Protein AF-0000000080699903 (afdb_homodimer)

pLDDT: mean 92.22, std 13.55, range [39.03, 98.94]

Sequence (358 aa):
MKIRTALFAATLCSAATFAAPVKFEIDPTHFYVQISASHLGFSHIPGLFKEVSGSYVYDSETGEIKDVQVVVKIPSLDTGFAERDEHLQKYLESAQFPEATFKSTGWKDGQLTGELTFHGKTQSITVPVSKNGEGKDPWGGYRSGFETAFTLKPADYGAVIEVAPEIAVKVSGEGIQAKMKIRTALFAATLCSAATFAAPVKFEIDPTHFYVQISASHLGFSHIPGLFKEVSGSYVYDSETGEIKDVQVVVKIPSLDTGFAERDEHLQKYLESAQFPEATFKSTGWKDGQLTGELTFHGKTQSITVPVSKNGEGKDPWGGYRSGFETAFTLKPADYGAVIEVAPEIAVKVSGEGIQAK

Foldseek 3Di:
DPPPPPPPPPPPPPPPPQPDWFKWWFDLQFKWKKKWFDQVPPDIFIKIQNGKTWMWIARPRVRDIAFTKMKTFLLRIDRPDVVVSVVVCVLQVCVVVGIWMWTFDDDDPQKTWIWIAGSRDIDIDIWGKDWPDWDADPVGWIKTKIKTKDKDAVVVNPRDDPSGRIMIIIIIGMTTTDD/DPPPPPPPPPPPPPPPPQPDWFKWWFDLQFKWKKKWFDQVPPDIFIKIQNGKTWMWIARPRVRDIAFTKMKTFLLRIDRPDVVVSVVVCVLQVCVVVGIWMWTFDDDDPQKTWIWIAGSRDIDIDIWGKDWPDWDADPVGWIKTKIKTKDKDAVVVNPRDDPSGRIMIIIIIGMTTTDD

Radius of gyration: 27.7 Å; Cα contacts (8 Å, |Δi|>4): 852; chains: 2; bounding box: 53×121×89 Å

Nearest PDB structures (foldseek):
  7bwl-assembly1_A  TM=9.388E-01  e=3.074E-17  Pseudomonas aeruginosa PAO1
  1y0g-assembly2_D  TM=9.378E-01  e=5.836E-16  Escherichia coli
  3hpe-assembly1_B  TM=9.274E-01  e=2.569E-14  Helicobacter pylori
  5w2d-assembly1_A  TM=9.068E-01  e=2.170E-10  Campylobacter jejuni
  5w2x-assembly1_A  TM=9.060E-01  e=4.297E-10  Campylobacter jejuni

Secondary structure (DSSP, 8-state):
---------------------EEEEEEEEEEEEEEEEEETTTEEEEEEE--EEEEEEEETTTTEEEEEEEEEEGGGEE-S-HHHHHHHHHHHTTTT--EEEEEEEEEETTEEEEEEEETTEEEEEEEE-EEEEEEE-TTS-EEEEEEEEEEE-GGGGT---TT-S-EEEEEEEEEEE--/---------------------EEEEEEEEEEEEEEEEEETTTEEEEEEE--EEEEEEE-TTT--EEEEEEEEEGGGEE-S-HHHHHHHHHHTTTTT--EEEEEEEEEETTEEEEEEEETTEEEEEEEE-EEEEEEE-TTS-EEEEEEEEEEE-GGGGT---TT-S-EEEEEEEEEEE--

Structure (mmCIF, N/CA/C/O backbone):
data_AF-0000000080699903-model_v1
#
loop_
_entity.id
_entity.type
_entity.pdbx_description
1 polymer 'YceI-like domain protein'
#
loop_
_atom_site.group_PDB
_atom_site.id
_atom_site.type_symbol
_atom_site.label_atom_id
_atom_site.label_alt_id
_atom_site.label_comp_id
_atom_site.label_asym_id
_atom_site.label_entity_id
_atom_site.label_seq_id
_atom_site.pdbx_PDB_ins_code
_atom_site.Cartn_x
_atom_site.Cartn_y
_atom_site.Cartn_z
_atom_site.occupancy
_atom_site.B_iso_or_equiv
_atom_site.auth_seq_id
_atom_site.auth_comp_id
_atom_site.auth_asym_id
_atom_site.auth_atom_id
_atom_site.pdbx_PDB_model_num
ATOM 1 N N . MET A 1 1 ? -29.391 79.188 -5.512 1 39.22 1 MET A N 1
ATOM 2 C CA . MET A 1 1 ? -28.188 78.438 -5.191 1 39.22 1 MET A CA 1
ATOM 3 C C . MET A 1 1 ? -28.562 77 -4.812 1 39.22 1 MET A C 1
ATOM 5 O O . MET A 1 1 ? -29.156 76.75 -3.762 1 39.22 1 MET A O 1
ATOM 9 N N . LYS A 1 2 ? -29.094 76.125 -5.812 1 52.19 2 LYS A N 1
ATOM 10 C CA . LYS A 1 2 ? -29.484 74.75 -5.688 1 52.19 2 LYS A CA 1
ATOM 11 C C . LYS A 1 2 ? -28.359 73.875 -5.102 1 52.19 2 LYS A C 1
ATOM 13 O O . LYS A 1 2 ? -27.25 73.875 -5.652 1 52.19 2 LYS A O 1
ATOM 18 N N . ILE A 1 3 ? -28.344 73.688 -3.738 1 58.59 3 ILE A N 1
ATOM 19 C CA . ILE A 1 3 ? -27.422 72.75 -3.029 1 58.59 3 ILE A CA 1
ATOM 20 C C . ILE A 1 3 ? -27.531 71.375 -3.6 1 58.59 3 ILE A C 1
ATOM 22 O O . ILE A 1 3 ? -28.594 70.75 -3.582 1 58.59 3 ILE A O 1
ATOM 26 N N . ARG A 1 4 ? -26.844 71 -4.695 1 58.78 4 ARG A N 1
ATOM 27 C CA . ARG A 1 4 ? -26.703 69.625 -5.125 1 58.78 4 ARG A CA 1
ATOM 28 C C . ARG A 1 4 ? -26.125 68.75 -4.008 1 58.78 4 ARG A C 1
ATOM 30 O O . ARG A 1 4 ? -25.062 69.062 -3.473 1 58.78 4 ARG A O 1
ATOM 37 N N . THR A 1 5 ? -26.953 68.125 -3.188 1 56.47 5 THR A N 1
ATOM 38 C CA . THR A 1 5 ? -26.516 67.125 -2.219 1 56.47 5 THR A CA 1
ATOM 39 C C . THR A 1 5 ? -25.781 66 -2.912 1 56.47 5 THR A C 1
ATOM 41 O O . THR A 1 5 ? -26.328 65.312 -3.791 1 56.47 5 THR A O 1
ATOM 44 N N . ALA A 1 6 ? -24.469 66 -3.047 1 54.69 6 ALA A N 1
ATOM 45 C CA . ALA A 1 6 ? -23.641 64.875 -3.516 1 54.69 6 ALA A CA 1
ATOM 46 C C . ALA A 1 6 ? -23.781 63.688 -2.588 1 54.69 6 ALA A C 1
ATOM 48 O O . ALA A 1 6 ? -23.5 63.781 -1.391 1 54.69 6 ALA A O 1
ATOM 49 N N . LEU A 1 7 ? -24.672 62.844 -2.881 1 55.5 7 LEU A N 1
ATOM 50 C CA . LEU A 1 7 ? -24.734 61.531 -2.195 1 55.5 7 LEU A CA 1
ATOM 51 C C . LEU A 1 7 ? -23.422 60.781 -2.344 1 55.5 7 LEU A C 1
ATOM 53 O O . LEU A 1 7 ? -22.984 60.5 -3.463 1 55.5 7 LEU A O 1
ATOM 57 N N . PHE A 1 8 ? -22.438 60.938 -1.371 1 56.22 8 PHE A N 1
ATOM 58 C CA . PHE A 1 8 ? -21.25 60.125 -1.35 1 56.22 8 PHE A CA 1
ATOM 59 C C . PHE A 1 8 ? -21.609 58.656 -1.15 1 56.22 8 PHE A C 1
ATOM 61 O O . PHE A 1 8 ? -22.234 58.281 -0.15 1 56.22 8 PHE A O 1
ATOM 68 N N . ALA A 1 9 ? -21.672 57.812 -2.164 1 55.69 9 ALA A N 1
ATOM 69 C CA . ALA A 1 9 ? -21.828 56.375 -2.045 1 55.69 9 ALA A CA 1
ATOM 70 C C . ALA A 1 9 ? -20.609 55.75 -1.372 1 55.69 9 ALA A C 1
ATOM 72 O O . ALA A 1 9 ? -19.5 55.812 -1.904 1 55.69 9 ALA A O 1
ATOM 73 N N . ALA A 1 10 ? -20.688 55.562 -0.076 1 57.72 10 ALA A N 1
ATOM 74 C CA . ALA A 1 10 ? -19.672 54.75 0.607 1 57.72 10 ALA A CA 1
ATOM 75 C C . ALA A 1 10 ? -19.625 53.344 0.044 1 57.72 10 ALA A C 1
ATOM 77 O O . ALA A 1 10 ? -20.625 52.625 0.061 1 57.72 10 ALA A O 1
ATOM 78 N N . THR A 1 11 ? -18.688 53.062 -0.836 1 58.47 11 THR A N 1
ATOM 79 C CA . THR A 1 11 ? -18.422 51.688 -1.261 1 58.47 11 THR A CA 1
ATOM 80 C C . THR A 1 11 ? -17.953 50.844 -0.081 1 58.47 11 THR A C 1
ATOM 82 O O . THR A 1 11 ? -16.906 51.125 0.509 1 58.47 11 THR A O 1
ATOM 85 N N . LEU A 1 12 ? -18.828 50.125 0.575 1 55.69 12 LEU A N 1
ATOM 86 C CA . LEU A 1 12 ? -18.438 49.125 1.549 1 55.69 12 LEU A CA 1
ATOM 87 C C . LEU A 1 12 ? -17.531 48.062 0.911 1 55.69 12 LEU A C 1
ATOM 89 O O . LEU A 1 12 ? -17.969 47.312 0.048 1 55.69 12 LEU A O 1
ATOM 93 N N . CYS A 1 13 ? -16.219 48.25 0.97 1 52.19 13 CYS A N 1
ATOM 94 C CA . CYS A 1 13 ? -15.305 47.156 0.652 1 52.19 13 CYS A CA 1
ATOM 95 C C . CYS A 1 13 ? -15.5 45.969 1.606 1 52.19 13 CYS A C 1
ATOM 97 O O . CYS A 1 13 ? -15.156 46.062 2.787 1 52.19 13 CYS A O 1
ATOM 99 N N . SER A 1 14 ? -16.406 45.125 1.371 1 50.53 14 SER A N 1
ATOM 100 C CA . SER A 1 14 ? -16.438 43.875 2.121 1 50.53 14 SER A CA 1
ATOM 101 C C . SER A 1 14 ? -15.086 43.188 2.107 1 50.53 14 SER A C 1
ATOM 103 O O . SER A 1 14 ? -14.594 42.781 1.047 1 50.53 14 SER A O 1
ATOM 105 N N . ALA A 1 15 ? -14.203 43.406 3.078 1 51.88 15 ALA A N 1
ATOM 106 C CA . ALA A 1 15 ? -13.023 42.562 3.227 1 51.88 15 ALA A CA 1
ATOM 107 C C . ALA A 1 15 ? -13.398 41.094 3.184 1 51.88 15 ALA A C 1
ATOM 109 O O . ALA A 1 15 ? -14.211 40.625 3.988 1 51.88 15 ALA A O 1
ATOM 110 N N . ALA A 1 16 ? -13.336 40.469 2.08 1 51.59 16 ALA A N 1
ATOM 111 C CA . ALA A 1 16 ? -13.492 39 2.074 1 51.59 16 ALA A CA 1
ATOM 112 C C . ALA A 1 16 ? -12.734 38.375 3.234 1 51.59 16 ALA A C 1
ATOM 114 O O . ALA A 1 16 ? -11.516 38.562 3.365 1 51.59 16 ALA A O 1
ATOM 115 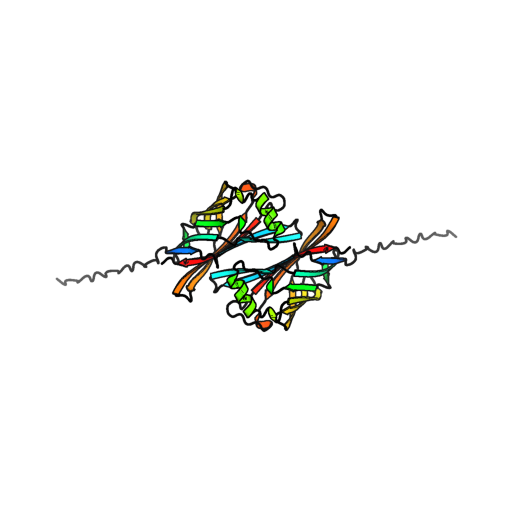N N . THR A 1 17 ? -13.344 38.25 4.398 1 49.66 17 THR A N 1
ATOM 116 C CA . THR A 1 17 ? -12.734 37.5 5.48 1 49.66 17 THR A CA 1
ATOM 117 C C . THR A 1 17 ? -12.156 36.156 4.961 1 49.66 17 THR A C 1
ATOM 119 O O . THR A 1 17 ? -12.898 35.312 4.508 1 49.66 17 THR A O 1
ATOM 122 N N . PHE A 1 18 ? -11.023 36.312 4.113 1 52.22 18 PHE A N 1
ATOM 123 C CA . PHE A 1 18 ? -10.336 35.062 3.752 1 52.22 18 PHE A CA 1
ATOM 124 C C . PHE A 1 18 ? -10.164 34.156 4.969 1 52.22 18 PHE A C 1
ATOM 126 O O . PHE A 1 18 ? -9.922 34.656 6.074 1 52.22 18 PHE A O 1
ATOM 133 N N . ALA A 1 19 ? -10.828 33.031 4.898 1 64.25 19 ALA A N 1
ATOM 134 C CA . ALA A 1 19 ? -10.562 32.125 5.992 1 64.25 19 ALA A CA 1
ATOM 135 C C . ALA A 1 19 ? -9.086 32.094 6.355 1 64.25 19 ALA A C 1
ATOM 137 O O . ALA A 1 19 ? -8.219 32.031 5.469 1 64.25 19 ALA A O 1
ATOM 138 N N . ALA A 1 20 ? -8.594 32.469 7.496 1 83.31 20 ALA A N 1
ATOM 139 C CA . ALA A 1 20 ? -7.23 32.531 8.016 1 83.31 20 ALA A CA 1
ATOM 140 C C . ALA A 1 20 ? -6.598 31.141 8.039 1 83.31 20 ALA A C 1
ATOM 142 O O . ALA A 1 20 ? -7.301 30.141 8.172 1 83.31 20 ALA A O 1
ATOM 143 N N . PRO A 1 21 ? -5.293 30.969 7.641 1 93.31 21 PRO A N 1
ATOM 144 C CA . PRO A 1 21 ? -4.57 29.703 7.852 1 93.31 21 PRO A CA 1
ATOM 145 C C . PRO A 1 21 ? -4.867 29.078 9.211 1 93.31 21 PRO A C 1
ATOM 147 O O . PRO A 1 21 ? -4.977 29.781 10.211 1 93.31 21 PRO A O 1
ATOM 150 N N . VAL A 1 22 ? -5.164 27.875 9.117 1 96.38 22 VAL A N 1
ATOM 151 C CA . VAL A 1 22 ? -5.547 27.125 10.312 1 96.38 22 VAL A CA 1
ATOM 152 C C . VAL A 1 22 ? -4.574 25.969 10.531 1 96.38 22 VAL A C 1
ATOM 154 O O . VAL A 1 22 ? -4.184 25.281 9.578 1 96.38 22 VAL A O 1
ATOM 157 N N . LYS A 1 23 ? -4.223 25.75 11.844 1 98.19 23 LYS A N 1
ATOM 158 C CA . LYS A 1 23 ? -3.33 24.641 12.188 1 98.19 23 LYS A CA 1
ATOM 159 C C . LYS A 1 23 ? -4.09 23.328 12.266 1 98.19 23 LYS A C 1
ATOM 161 O O . LYS A 1 23 ? -5.188 23.266 12.828 1 98.19 23 LYS A O 1
ATOM 166 N N . PHE A 1 24 ? -3.508 22.344 11.719 1 98.62 24 PHE A N 1
ATOM 167 C CA . PHE A 1 24 ? -4.004 20.969 11.797 1 98.62 24 PHE A CA 1
ATOM 168 C C . PHE A 1 24 ? -2.973 20.062 12.445 1 98.62 24 PHE A C 1
ATOM 170 O O . PHE A 1 24 ? -1.773 20.188 12.195 1 98.62 24 PHE A O 1
ATOM 177 N N . GLU A 1 25 ? -3.469 19.109 13.266 1 98.62 25 GLU A N 1
ATOM 178 C CA . GLU A 1 25 ? -2.656 18.016 13.773 1 98.62 25 GLU A CA 1
ATOM 179 C C . GLU A 1 25 ? -2.891 16.734 12.977 1 98.62 25 GLU A C 1
ATOM 181 O O . GLU A 1 25 ? -4.039 16.359 12.727 1 98.62 25 GLU A O 1
ATOM 186 N N . ILE A 1 26 ? -1.835 16.172 12.578 1 98.12 26 ILE A N 1
ATOM 187 C CA . ILE A 1 26 ? -1.931 14.906 11.859 1 98.12 26 ILE A CA 1
ATOM 188 C C . ILE A 1 26 ? -2.609 13.859 12.742 1 98.12 26 ILE A C 1
ATOM 190 O O . ILE A 1 26 ? -2.295 13.742 13.93 1 98.12 26 ILE A O 1
ATOM 194 N N . ASP A 1 27 ? -3.611 13.195 12.211 1 97.62 27 ASP A N 1
ATOM 195 C CA . ASP A 1 27 ? -4.223 12.047 12.859 1 97.62 27 ASP A CA 1
ATOM 196 C C . ASP A 1 27 ? -3.406 10.773 12.617 1 97.62 27 ASP A C 1
ATOM 198 O O . ASP A 1 27 ? -3.42 10.219 11.523 1 97.62 27 ASP A O 1
ATOM 202 N N . PRO A 1 28 ? -2.736 10.273 13.562 1 96.69 28 PRO A N 1
ATOM 203 C CA . PRO A 1 28 ? -1.811 9.164 13.328 1 96.69 28 PRO A CA 1
ATOM 204 C C . PRO A 1 28 ? -2.518 7.895 12.859 1 96.69 28 PRO A C 1
ATOM 206 O O . PRO A 1 28 ? -1.877 6.992 12.312 1 96.69 28 PRO A O 1
ATOM 209 N N . THR A 1 29 ? -3.799 7.785 13.031 1 96.06 29 THR A N 1
ATOM 210 C CA . THR A 1 29 ? -4.523 6.586 12.625 1 96.06 29 THR A CA 1
ATOM 211 C C . THR A 1 29 ? -5.066 6.734 11.203 1 96.06 29 THR A C 1
ATOM 213 O O . THR A 1 29 ? -5.586 5.777 10.625 1 96.06 29 THR A O 1
ATOM 216 N N . HIS A 1 30 ? -4.977 7.926 10.602 1 97.5 30 HIS A N 1
ATOM 217 C CA . HIS A 1 30 ? -5.465 8.188 9.25 1 97.5 30 HIS A CA 1
ATOM 218 C C . HIS A 1 30 ? -4.426 8.945 8.43 1 97.5 30 HIS A C 1
ATOM 220 O O . HIS A 1 30 ? -4.777 9.797 7.605 1 97.5 30 HIS A O 1
ATOM 226 N N . PHE A 1 31 ? -3.197 8.789 8.727 1 98.31 31 PHE A N 1
ATOM 227 C CA . PHE A 1 31 ? -2.061 9.32 7.977 1 98.31 31 PHE A CA 1
ATOM 228 C C . PHE A 1 31 ? -1.065 8.211 7.652 1 98.31 31 PHE A C 1
ATOM 230 O O . PHE A 1 31 ? -0.419 7.668 8.547 1 98.31 31 PHE A O 1
ATOM 237 N N . TYR A 1 32 ? -0.876 7.941 6.363 1 98.69 32 TYR A N 1
ATOM 238 C CA . TYR A 1 32 ? -0.191 6.734 5.918 1 98.69 32 TYR A CA 1
ATOM 239 C C . TYR A 1 32 ? 1.024 7.078 5.066 1 98.69 32 TYR A C 1
ATOM 241 O O . TYR A 1 32 ? 0.9 7.746 4.039 1 98.69 32 TYR A O 1
ATOM 249 N N . VAL A 1 33 ? 2.148 6.68 5.473 1 98.88 33 VAL A N 1
ATOM 250 C CA . VAL A 1 33 ? 3.381 6.73 4.691 1 98.88 33 VAL A CA 1
ATOM 251 C C . VAL A 1 33 ? 3.717 5.34 4.164 1 98.88 33 VAL A C 1
ATOM 253 O O . VAL A 1 33 ? 4.152 4.469 4.926 1 98.88 33 VAL A O 1
ATOM 256 N N . GLN A 1 34 ? 3.52 5.199 2.891 1 98.88 34 GLN A N 1
ATOM 257 C CA . GLN A 1 34 ? 3.734 3.92 2.221 1 98.88 34 GLN A CA 1
ATOM 258 C C . GLN A 1 34 ? 4.957 3.975 1.311 1 98.88 34 GLN A C 1
ATOM 260 O O . GLN A 1 34 ? 5.281 5.027 0.76 1 98.88 34 GLN A O 1
ATOM 265 N N . ILE A 1 35 ? 5.566 2.826 1.156 1 98.69 35 ILE A N 1
ATOM 266 C CA . ILE A 1 35 ? 6.66 2.707 0.198 1 98.69 35 ILE A CA 1
ATOM 267 C C . ILE A 1 35 ? 6.438 1.486 -0.69 1 98.69 35 ILE A C 1
ATOM 269 O O . ILE A 1 35 ? 5.613 0.624 -0.376 1 98.69 35 ILE A O 1
ATOM 273 N N . SER A 1 36 ? 7.082 1.436 -1.749 1 98.56 36 SER A N 1
ATOM 274 C CA . SER A 1 36 ? 7.086 0.324 -2.693 1 98.56 36 SER A CA 1
ATOM 275 C C . SER A 1 36 ? 8.438 0.201 -3.393 1 98.56 36 SER A C 1
ATOM 277 O O . SER A 1 36 ? 8.961 1.186 -3.914 1 98.56 36 SER A O 1
ATOM 279 N N . ALA A 1 37 ? 9 -0.95 -3.377 1 97.56 37 ALA A N 1
ATOM 280 C CA . ALA A 1 37 ? 10.281 -1.218 -4.02 1 97.56 37 ALA A CA 1
ATOM 281 C C . ALA A 1 37 ? 10.195 -2.43 -4.945 1 97.56 37 ALA A C 1
ATOM 283 O O . ALA A 1 37 ? 9.555 -3.432 -4.602 1 97.56 37 ALA A O 1
ATOM 284 N N . SER A 1 38 ? 10.852 -2.316 -6.086 1 96.62 38 SER A N 1
ATOM 285 C CA . SER A 1 38 ? 10.938 -3.459 -6.988 1 96.62 38 SER A CA 1
ATOM 286 C C . SER A 1 38 ? 11.797 -4.57 -6.391 1 96.62 38 SER A C 1
ATOM 288 O O . SER A 1 38 ? 12.875 -4.305 -5.848 1 96.62 38 SER A O 1
ATOM 290 N N . HIS A 1 39 ? 11.289 -5.793 -6.414 1 95.44 39 HIS A N 1
ATOM 291 C CA . HIS A 1 39 ? 12.102 -6.949 -6.051 1 95.44 39 HIS A CA 1
ATOM 292 C C . HIS A 1 39 ? 12.672 -7.633 -7.289 1 95.44 39 HIS A C 1
ATOM 294 O O . HIS A 1 39 ? 12 -8.469 -7.906 1 95.44 39 HIS A O 1
ATOM 300 N N . LEU A 1 40 ? 13.922 -7.305 -7.684 1 91.5 40 LEU A N 1
ATOM 301 C CA . LEU A 1 40 ? 14.68 -7.887 -8.781 1 91.5 40 LEU A CA 1
ATOM 302 C C . LEU A 1 40 ? 13.891 -7.824 -10.086 1 91.5 40 LEU A C 1
ATOM 304 O O . LEU A 1 40 ? 14.086 -8.648 -10.977 1 91.5 40 LEU A O 1
ATOM 308 N N . GLY A 1 41 ? 12.844 -7.008 -10.117 1 94.44 41 GLY A N 1
ATOM 309 C CA . GLY A 1 41 ? 12.039 -6.852 -11.312 1 94.44 41 GLY A CA 1
ATOM 310 C C . GLY A 1 41 ? 10.906 -7.855 -11.414 1 94.44 41 GLY A C 1
ATOM 311 O O . GLY A 1 41 ? 10.188 -7.891 -12.406 1 94.44 41 GLY A O 1
ATOM 312 N N . PHE A 1 42 ? 10.703 -8.656 -10.383 1 96.31 42 PHE A N 1
ATOM 313 C CA . PHE A 1 42 ? 9.688 -9.703 -10.43 1 96.31 42 PHE A CA 1
ATOM 314 C C . PHE A 1 42 ? 8.391 -9.227 -9.797 1 96.31 42 PHE A C 1
ATOM 316 O O . PHE A 1 42 ? 7.305 -9.664 -10.188 1 96.31 42 PHE A O 1
ATOM 323 N N . SER A 1 43 ? 8.477 -8.406 -8.805 1 97.44 43 SER A N 1
ATOM 324 C CA . SER A 1 43 ? 7.332 -7.906 -8.055 1 97.44 43 SER A CA 1
ATOM 325 C C . SER A 1 43 ? 7.66 -6.594 -7.352 1 97.44 43 SER A C 1
ATOM 327 O O . SER A 1 43 ? 8.773 -6.082 -7.473 1 97.44 43 SER A O 1
ATOM 329 N N . HIS A 1 44 ? 6.707 -6.055 -6.711 1 98.12 44 HIS A N 1
ATOM 330 C CA . HIS A 1 44 ? 6.887 -4.852 -5.906 1 98.12 44 HIS A CA 1
ATOM 331 C C . HIS A 1 44 ? 6.566 -5.117 -4.438 1 98.12 44 HIS A C 1
ATOM 333 O O . HIS A 1 44 ? 5.434 -5.473 -4.102 1 98.12 44 HIS A O 1
ATOM 339 N N . ILE A 1 45 ? 7.527 -4.926 -3.609 1 98.06 45 ILE A N 1
ATOM 340 C CA . ILE A 1 45 ? 7.375 -5.105 -2.17 1 98.06 45 ILE A CA 1
ATOM 341 C C . ILE A 1 45 ? 6.719 -3.869 -1.561 1 98.06 45 ILE A C 1
ATOM 343 O O . ILE A 1 45 ? 7.211 -2.752 -1.729 1 98.06 45 ILE A O 1
ATOM 347 N N . PRO A 1 46 ? 5.641 -4.062 -0.896 1 98.56 46 PRO A N 1
ATOM 348 C CA . PRO A 1 46 ? 5.035 -2.924 -0.199 1 98.56 46 PRO A CA 1
ATOM 349 C C . PRO A 1 46 ? 5.633 -2.697 1.189 1 98.56 46 PRO A C 1
ATOM 351 O O . PRO A 1 46 ? 6.293 -3.586 1.734 1 98.56 46 PRO A O 1
ATOM 354 N N . GLY A 1 47 ? 5.414 -1.501 1.693 1 98.5 47 GLY A N 1
ATOM 355 C CA . GLY A 1 47 ? 5.723 -1.154 3.07 1 98.5 47 GLY A CA 1
ATOM 356 C C . GLY A 1 47 ? 4.844 -0.047 3.621 1 98.5 47 GLY A C 1
ATOM 357 O O . GLY A 1 47 ? 4.418 0.839 2.877 1 98.5 47 GLY A O 1
ATOM 358 N N . LEU A 1 48 ? 4.598 -0.12 4.902 1 98.81 48 LEU A N 1
ATOM 359 C CA . LEU A 1 48 ? 3.828 0.881 5.633 1 98.81 48 LEU A CA 1
ATOM 360 C C . LEU A 1 48 ? 4.531 1.265 6.93 1 98.81 48 LEU A C 1
ATOM 362 O O . LEU A 1 48 ? 4.91 0.394 7.715 1 98.81 48 LEU A O 1
ATOM 366 N N . PHE A 1 49 ? 4.801 2.547 7.109 1 98.75 49 PHE A N 1
ATOM 367 C CA . PHE A 1 49 ? 5.246 3.02 8.414 1 98.75 49 PHE A CA 1
ATOM 368 C C . PHE A 1 49 ? 4.055 3.281 9.328 1 98.75 49 PHE A C 1
ATOM 370 O O . PHE A 1 49 ? 3.195 4.109 9.016 1 98.75 49 PHE A O 1
ATOM 377 N N . LYS A 1 50 ? 4.062 2.711 10.539 1 98.06 50 LYS A N 1
ATOM 378 C CA . LYS A 1 50 ? 2.857 2.682 11.359 1 98.06 50 LYS A CA 1
ATOM 379 C C . LYS A 1 50 ? 2.881 3.787 12.414 1 98.06 50 LYS A C 1
ATOM 381 O O . LYS A 1 50 ? 1.876 4.039 13.086 1 98.06 50 LYS A O 1
ATOM 386 N N . GLU A 1 51 ? 3.996 4.422 12.547 1 98.62 51 GLU A N 1
ATOM 387 C CA . GLU A 1 51 ? 4.129 5.492 13.531 1 98.62 51 GLU A CA 1
ATOM 388 C C . GLU A 1 51 ? 4.551 6.801 12.875 1 98.62 51 GLU A C 1
ATOM 390 O O . GLU A 1 51 ? 5.723 6.98 12.539 1 98.62 51 GLU A O 1
ATOM 395 N N . VAL A 1 52 ? 3.648 7.688 12.773 1 98.69 52 VAL A N 1
ATOM 396 C CA . VAL A 1 52 ? 3.822 8.977 12.109 1 98.69 52 VAL A CA 1
ATOM 397 C C . VAL A 1 52 ? 3.156 10.078 12.938 1 98.69 52 VAL A C 1
ATOM 399 O O . VAL A 1 52 ? 2.119 9.844 13.562 1 98.69 52 VAL A O 1
ATOM 402 N N . SER A 1 53 ? 3.74 11.148 12.992 1 98.81 53 SER A N 1
ATOM 403 C CA . SER A 1 53 ? 3.182 12.312 13.672 1 98.81 53 SER A CA 1
ATOM 404 C C . SER A 1 53 ? 3.568 13.609 12.969 1 98.81 53 SER A C 1
ATOM 406 O O . SER A 1 53 ? 4.43 13.602 12.086 1 98.81 53 SER A O 1
ATOM 408 N N . GLY A 1 54 ? 2.857 14.695 13.344 1 98.69 54 GLY A N 1
ATOM 409 C CA . GLY A 1 54 ? 3.195 15.992 12.781 1 98.69 54 GLY A CA 1
ATOM 410 C C . GLY A 1 54 ? 2.02 16.953 12.734 1 98.69 54 GLY A C 1
ATOM 411 O O . GLY A 1 54 ? 1.037 16.766 13.461 1 98.69 54 GLY A O 1
ATOM 412 N N . SER A 1 55 ? 2.227 17.969 11.992 1 98.88 55 SER A N 1
ATOM 413 C CA . SER A 1 55 ? 1.219 19.016 11.836 1 98.88 55 SER A CA 1
ATOM 414 C C . SER A 1 55 ? 1.464 19.828 10.57 1 98.88 55 SER A C 1
ATOM 416 O O . SER A 1 55 ? 2.506 19.688 9.922 1 98.88 55 SER A O 1
ATOM 418 N N . TYR A 1 56 ? 0.52 20.594 10.266 1 98.81 56 TYR A N 1
ATOM 419 C CA . TYR A 1 56 ? 0.648 21.562 9.172 1 98.81 56 TYR A CA 1
ATOM 420 C C . TYR A 1 56 ? -0.351 22.703 9.328 1 98.81 56 TYR A C 1
ATOM 422 O O . TYR A 1 56 ? -1.276 22.609 10.133 1 98.81 56 TYR A O 1
ATOM 430 N N . VAL A 1 57 ? -0.079 23.703 8.641 1 98.62 57 VAL A N 1
ATOM 431 C CA . VAL A 1 57 ? -1.002 24.828 8.508 1 98.62 57 VAL A CA 1
ATOM 432 C C . VAL A 1 57 ? -1.583 24.859 7.098 1 98.62 57 VAL A C 1
ATOM 434 O O . VAL A 1 57 ? -0.855 24.688 6.113 1 98.62 57 VAL A O 1
ATOM 437 N N . TYR A 1 58 ? -2.867 25.078 7.031 1 98.19 58 TYR A N 1
ATOM 438 C CA . TYR A 1 58 ? -3.576 25.031 5.758 1 98.19 58 TYR A CA 1
ATOM 439 C C . TYR A 1 58 ? -4.543 26.203 5.629 1 98.19 58 TYR A C 1
ATOM 441 O O . TYR A 1 58 ? -5.262 26.531 6.574 1 98.19 58 TYR A O 1
ATOM 449 N N . ASP A 1 59 ? -4.453 26.828 4.449 1 96.75 59 ASP A N 1
ATOM 450 C CA . ASP A 1 59 ? -5.383 27.875 4.07 1 96.75 59 ASP A CA 1
ATOM 451 C C . ASP A 1 59 ? -6.371 27.391 3.016 1 96.75 59 ASP A C 1
ATOM 453 O O . ASP A 1 59 ? -6.016 27.25 1.844 1 96.75 59 ASP A O 1
ATOM 457 N N . SER A 1 60 ? -7.57 27.203 3.434 1 93.94 60 SER A N 1
ATOM 458 C CA . SER A 1 60 ? -8.57 26.594 2.559 1 93.94 60 SER A CA 1
ATOM 459 C C . SER A 1 60 ? -8.938 27.516 1.411 1 93.94 60 SER A C 1
ATOM 461 O O . SER A 1 60 ? -9.461 27.078 0.388 1 93.94 60 SER A O 1
ATOM 463 N N . GLU A 1 61 ? -8.75 28.719 1.449 1 93.62 61 GLU A N 1
ATOM 464 C C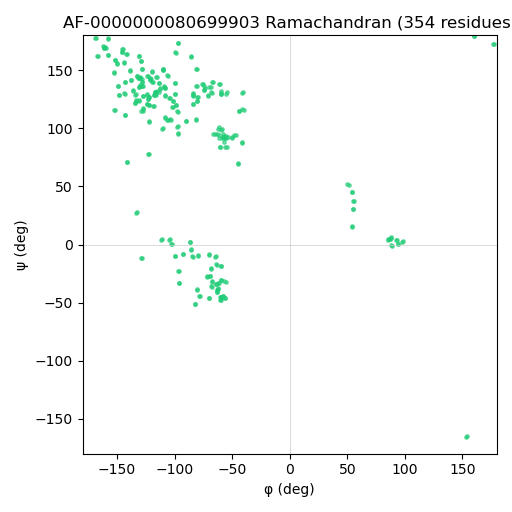A . GLU A 1 61 ? -9.078 29.688 0.402 1 93.62 61 GLU A CA 1
ATOM 465 C C . GLU A 1 61 ? -8.039 29.656 -0.717 1 93.62 61 GLU A C 1
ATOM 467 O O . GLU A 1 61 ? -8.391 29.672 -1.898 1 93.62 61 GLU A O 1
ATOM 472 N N . THR A 1 62 ? -6.832 29.609 -0.334 1 94.19 62 THR A N 1
ATOM 473 C CA . THR A 1 62 ? -5.77 29.703 -1.328 1 94.19 62 THR A CA 1
ATOM 474 C C . THR A 1 62 ? -5.262 28.328 -1.709 1 94.19 62 THR A C 1
ATOM 476 O O . THR A 1 62 ? -4.598 28.156 -2.734 1 94.19 62 THR A O 1
ATOM 479 N N . GLY A 1 63 ? -5.484 27.344 -0.794 1 95.38 63 GLY A N 1
ATOM 480 C CA . GLY A 1 63 ? -4.934 26.016 -0.979 1 95.38 63 GLY A CA 1
ATOM 481 C C . GLY A 1 63 ? -3.512 25.875 -0.473 1 95.38 63 GLY A C 1
ATOM 482 O O . GLY A 1 63 ? -2.902 24.812 -0.594 1 95.38 63 GLY A O 1
ATOM 483 N N . GLU A 1 64 ? -3.021 26.891 0.105 1 97.06 64 GLU A N 1
ATOM 484 C CA . GLU A 1 64 ? -1.634 26.906 0.558 1 97.06 64 GLU A CA 1
ATOM 485 C C . GLU A 1 64 ? -1.453 26.031 1.795 1 97.06 64 GLU A C 1
ATOM 487 O O . GLU A 1 64 ? -2.254 26.094 2.73 1 97.06 64 GLU A O 1
ATOM 492 N N . ILE A 1 65 ? -0.42 25.266 1.746 1 98.06 65 ILE A N 1
ATOM 493 C CA . ILE A 1 65 ? 0.038 24.484 2.891 1 98.06 65 ILE A CA 1
ATOM 494 C C . ILE A 1 65 ? 1.398 25 3.355 1 98.06 65 ILE A C 1
ATOM 496 O O . ILE A 1 65 ? 2.305 25.188 2.541 1 98.06 65 ILE A O 1
ATOM 500 N N . LYS A 1 66 ? 1.521 25.234 4.676 1 97.88 66 LYS A N 1
ATOM 501 C CA . LYS A 1 66 ? 2.793 25.703 5.219 1 97.88 66 LYS A CA 1
ATOM 502 C C . LYS A 1 66 ? 3.043 25.125 6.609 1 97.88 66 LYS A C 1
ATOM 504 O O . LYS A 1 66 ? 2.166 24.484 7.188 1 97.88 66 LYS A O 1
ATOM 509 N N . ASP A 1 67 ? 4.27 25.297 7.086 1 98.62 67 ASP A N 1
ATOM 510 C CA . ASP A 1 67 ? 4.703 24.844 8.406 1 98.62 67 ASP A CA 1
ATOM 511 C C . ASP A 1 67 ? 4.441 23.359 8.586 1 98.62 67 ASP A C 1
ATOM 513 O O . ASP A 1 67 ? 3.977 22.922 9.648 1 98.62 67 ASP A O 1
ATOM 517 N N . VAL A 1 68 ? 4.645 22.672 7.52 1 98.88 68 VAL A N 1
ATOM 518 C CA . VAL A 1 68 ? 4.492 21.219 7.578 1 98.88 68 VAL A CA 1
ATOM 519 C C . VAL A 1 68 ? 5.648 20.625 8.375 1 98.88 68 VAL A C 1
ATOM 521 O O . VAL A 1 68 ? 6.812 20.938 8.125 1 98.88 68 VAL A O 1
ATOM 524 N N . GLN A 1 69 ? 5.359 19.844 9.32 1 98.88 69 GLN A N 1
ATOM 525 C CA . GLN A 1 69 ? 6.281 18.984 10.055 1 98.88 69 GLN A CA 1
ATOM 526 C C . GLN A 1 69 ? 5.75 17.562 10.141 1 98.88 69 GLN A C 1
ATOM 528 O O . GLN A 1 69 ? 4.629 17.328 10.602 1 98.88 69 GLN A O 1
ATOM 533 N N . VAL A 1 70 ? 6.555 16.656 9.68 1 98.94 70 VAL A N 1
ATOM 534 C CA . VAL A 1 70 ? 6.195 15.25 9.75 1 98.94 70 VAL A CA 1
ATOM 535 C C . VAL A 1 70 ? 7.359 14.453 10.336 1 98.94 70 VAL A C 1
ATOM 537 O O . VAL A 1 70 ? 8.516 14.68 9.977 1 98.94 70 VAL A O 1
ATOM 540 N N . VAL A 1 71 ? 7.094 13.547 11.242 1 98.94 71 VAL A N 1
ATOM 541 C CA . VAL A 1 71 ? 8.055 12.617 11.82 1 98.94 71 VAL A CA 1
ATOM 542 C C . VAL A 1 71 ? 7.586 11.18 11.586 1 98.94 71 VAL A C 1
ATOM 544 O O . VAL A 1 71 ? 6.438 10.844 11.875 1 98.94 71 VAL A O 1
ATOM 547 N N . VAL A 1 72 ? 8.453 10.422 11.031 1 98.88 72 VAL A N 1
ATOM 548 C CA . VAL A 1 72 ? 8.203 9.008 10.781 1 98.88 72 VAL A CA 1
ATOM 549 C C . VAL A 1 72 ? 9.195 8.164 11.586 1 98.88 72 VAL A C 1
ATOM 551 O O . VAL A 1 72 ? 10.406 8.383 11.523 1 98.88 72 VAL A O 1
ATOM 554 N N . LYS A 1 73 ? 8.711 7.203 12.32 1 98.88 73 LYS A N 1
ATOM 555 C CA . LYS A 1 73 ? 9.586 6.27 13.023 1 98.88 73 LYS A CA 1
ATOM 556 C C . LYS A 1 73 ? 10.016 5.129 12.102 1 98.88 73 LYS A C 1
ATOM 558 O O . LYS A 1 73 ? 9.188 4.332 11.664 1 98.88 73 LYS A O 1
ATOM 563 N N . ILE A 1 74 ? 11.281 4.988 11.922 1 98.44 74 ILE A N 1
ATOM 564 C CA . ILE A 1 74 ? 11.836 4.047 10.961 1 98.44 74 ILE A CA 1
ATOM 565 C C . ILE A 1 74 ? 11.57 2.617 11.422 1 98.44 74 ILE A C 1
ATOM 567 O O . ILE A 1 74 ? 11.195 1.758 10.617 1 98.44 74 ILE A O 1
ATOM 571 N N . PRO A 1 75 ? 11.609 2.328 12.734 1 98.38 75 PRO A N 1
ATOM 572 C CA . PRO A 1 75 ? 11.398 0.952 13.188 1 98.38 75 PRO A CA 1
ATOM 573 C C . PRO A 1 75 ? 9.953 0.487 13 1 98.38 75 PRO A C 1
ATOM 575 O O . PRO A 1 75 ? 9.656 -0.698 13.18 1 98.38 75 PRO A O 1
ATOM 578 N N . SER A 1 76 ? 9.102 1.39 12.648 1 98.31 76 SER A N 1
ATOM 579 C CA . SER A 1 76 ? 7.691 1.022 12.555 1 98.31 76 SER A CA 1
ATOM 580 C C . SER A 1 76 ? 7.359 0.449 11.188 1 98.31 76 SER A C 1
ATOM 582 O O . SER A 1 76 ? 6.203 0.127 10.906 1 98.31 76 SER A O 1
ATOM 584 N N . LEU A 1 77 ? 8.328 0.318 10.32 1 98.19 77 LEU A N 1
ATOM 585 C CA . LEU A 1 77 ? 8.133 -0.203 8.977 1 98.19 77 LEU A CA 1
ATOM 586 C C . LEU A 1 77 ? 7.578 -1.623 9.016 1 98.19 77 LEU A C 1
ATOM 588 O O . LEU A 1 77 ? 8.078 -2.469 9.758 1 98.19 77 LEU A O 1
ATOM 592 N N . ASP A 1 78 ? 6.582 -1.856 8.266 1 98.38 78 ASP A N 1
ATOM 593 C CA . ASP A 1 78 ? 5.969 -3.168 8.078 1 98.38 78 ASP A CA 1
ATOM 594 C C . ASP A 1 78 ? 5.828 -3.498 6.594 1 98.38 78 ASP A C 1
ATOM 596 O O . ASP A 1 78 ? 5.07 -2.842 5.875 1 98.38 78 ASP A O 1
ATOM 600 N N . THR A 1 79 ? 6.52 -4.504 6.117 1 97.88 79 THR A N 1
ATOM 601 C CA . THR A 1 79 ? 6.488 -4.895 4.715 1 97.88 79 THR A CA 1
ATOM 602 C C . THR A 1 79 ? 5.617 -6.137 4.52 1 97.88 79 THR A C 1
ATOM 604 O O . THR A 1 79 ? 5.527 -6.668 3.41 1 97.88 79 THR A O 1
ATOM 607 N N . GLY A 1 80 ? 5.062 -6.605 5.621 1 97.38 80 GLY A N 1
ATOM 608 C CA . GLY A 1 80 ? 4.215 -7.789 5.566 1 97.38 80 GLY A CA 1
ATOM 609 C C . GLY A 1 80 ? 4.965 -9.07 5.859 1 97.38 80 GLY A C 1
ATOM 610 O O . GLY A 1 80 ? 4.391 -10.164 5.797 1 97.38 80 GLY A O 1
ATOM 611 N N . PHE A 1 81 ? 6.219 -9.039 6.125 1 97.62 81 PHE A N 1
ATOM 612 C CA . PHE A 1 81 ? 7.059 -10.195 6.43 1 97.62 81 PHE A CA 1
ATOM 613 C C . PHE A 1 81 ? 8.086 -9.852 7.496 1 97.62 81 PHE A C 1
ATOM 615 O O . PHE A 1 81 ? 9.039 -9.109 7.234 1 97.62 81 PHE A O 1
ATOM 622 N N . ALA A 1 82 ? 7.941 -10.422 8.688 1 96.31 82 ALA A N 1
ATOM 623 C CA . ALA A 1 82 ? 8.672 -10.016 9.891 1 96.31 82 ALA A CA 1
ATOM 624 C C . ALA A 1 82 ? 10.172 -10.164 9.695 1 96.31 82 ALA A C 1
ATOM 626 O O . ALA A 1 82 ? 10.953 -9.305 10.109 1 96.31 82 ALA A O 1
ATOM 627 N N . GLU A 1 83 ? 10.609 -11.25 9.148 1 96.38 83 GLU A N 1
ATOM 628 C CA . GLU A 1 83 ? 12.039 -11.469 8.953 1 96.38 83 GLU A CA 1
ATOM 629 C C . GLU A 1 83 ? 12.648 -10.398 8.055 1 96.38 83 GLU A C 1
ATOM 631 O O . GLU A 1 83 ? 13.742 -9.906 8.328 1 96.38 83 GLU A O 1
ATOM 636 N N . ARG A 1 84 ? 12.023 -10.109 6.938 1 96.06 84 ARG A N 1
ATOM 637 C CA . ARG A 1 84 ? 12.477 -9.031 6.066 1 96.06 84 ARG A CA 1
ATOM 638 C C . ARG A 1 84 ? 12.555 -7.711 6.828 1 96.06 84 ARG A C 1
ATOM 640 O O . ARG A 1 84 ? 13.531 -6.973 6.703 1 96.06 84 ARG A O 1
ATOM 647 N N . ASP A 1 85 ? 11.547 -7.387 7.598 1 96.62 85 ASP A N 1
ATOM 648 C CA . ASP A 1 85 ? 11.523 -6.145 8.359 1 96.62 85 ASP A CA 1
ATOM 649 C C . ASP A 1 85 ? 12.719 -6.055 9.305 1 96.62 85 ASP A C 1
ATOM 651 O O . ASP A 1 85 ? 13.352 -5.004 9.422 1 96.62 85 ASP A O 1
ATOM 655 N N . GLU A 1 86 ? 12.961 -7.172 9.969 1 95.81 86 GLU A N 1
ATOM 656 C CA . GLU A 1 86 ? 14.109 -7.207 10.867 1 95.81 86 GLU A CA 1
ATOM 657 C C . GLU A 1 86 ? 15.414 -6.941 10.109 1 95.81 86 GLU A C 1
ATOM 659 O O . GLU A 1 86 ? 16.234 -6.133 10.547 1 95.81 86 GLU A O 1
ATOM 664 N N . HIS A 1 87 ? 15.609 -7.539 9.008 1 94.12 87 HIS A N 1
ATOM 665 C CA . HIS A 1 87 ? 16.812 -7.344 8.195 1 94.12 87 HIS A CA 1
ATOM 666 C C . HIS A 1 87 ? 16.906 -5.906 7.703 1 94.12 87 HIS A C 1
ATOM 668 O O . HIS A 1 87 ? 17.984 -5.32 7.707 1 94.12 87 HIS A O 1
ATOM 674 N N . LEU A 1 88 ? 15.805 -5.34 7.344 1 94 88 LEU A N 1
ATOM 675 C CA . LEU A 1 88 ? 15.789 -3.984 6.805 1 94 88 LEU A CA 1
ATOM 676 C C . LEU A 1 88 ? 16.25 -2.977 7.852 1 94 88 LEU A C 1
ATOM 678 O O . LEU A 1 88 ? 16.859 -1.958 7.516 1 94 88 LEU A O 1
ATOM 682 N N . GLN A 1 89 ? 15.922 -3.244 9.094 1 95 89 GLN A N 1
ATOM 683 C CA . GLN A 1 89 ? 16.328 -2.312 10.141 1 95 89 GLN A CA 1
ATOM 684 C C . GLN A 1 89 ? 17.844 -2.17 10.188 1 95 89 GLN A C 1
ATOM 686 O O . GLN A 1 89 ? 18.375 -1.1 10.516 1 95 89 GLN A O 1
ATOM 691 N N . LYS A 1 90 ? 18.547 -3.191 9.836 1 92.12 90 LYS A N 1
ATOM 692 C CA . LYS A 1 90 ? 20 -3.148 9.789 1 92.12 90 LYS A CA 1
ATOM 693 C C . LYS A 1 90 ? 20.484 -2.273 8.641 1 92.12 90 LYS A C 1
ATOM 695 O O . LYS A 1 90 ? 21.359 -1.421 8.828 1 92.12 90 LYS A O 1
ATOM 700 N N . TYR A 1 91 ? 19.922 -2.438 7.527 1 89.88 91 TYR A N 1
ATOM 701 C CA . TYR A 1 91 ? 20.328 -1.669 6.355 1 89.88 91 TYR A CA 1
ATOM 702 C C . TYR A 1 91 ? 19.969 -0.196 6.52 1 89.88 91 TYR A C 1
ATOM 704 O O . TYR A 1 91 ? 20.688 0.681 6.031 1 89.88 91 TYR A O 1
ATOM 712 N N . LEU A 1 92 ? 18.906 0.023 7.219 1 94.31 92 LEU A N 1
ATOM 713 C CA . LEU A 1 92 ? 18.438 1.386 7.434 1 94.31 92 LEU A CA 1
ATOM 714 C C . LEU A 1 92 ? 19.141 2.025 8.617 1 94.31 92 LEU A C 1
ATOM 716 O O . LEU A 1 92 ? 19 3.227 8.867 1 94.31 92 LEU A O 1
ATOM 720 N N . GLU A 1 93 ? 19.859 1.226 9.336 1 96.19 93 GLU A N 1
ATOM 721 C CA . GLU A 1 93 ? 20.531 1.665 10.547 1 96.19 93 GLU A CA 1
ATOM 722 C C . GLU A 1 93 ? 19.578 2.41 11.477 1 96.19 93 GLU A C 1
ATOM 724 O O . GLU A 1 93 ? 19.891 3.51 11.938 1 96.19 93 GLU A O 1
ATOM 729 N N . SER A 1 94 ? 18.469 1.768 11.742 1 96.44 94 SER A N 1
ATOM 730 C CA . SER A 1 94 ? 17.359 2.418 12.438 1 96.44 94 SER A CA 1
ATOM 731 C C . SER A 1 94 ? 17.703 2.701 13.891 1 96.44 94 SER A C 1
ATOM 733 O O . SER A 1 94 ? 17.125 3.598 14.516 1 96.44 94 SER A O 1
ATOM 735 N N . ALA A 1 95 ? 18.578 1.964 14.547 1 97.38 95 ALA A N 1
ATOM 736 C CA . ALA A 1 95 ? 19.016 2.238 15.914 1 97.38 95 ALA A CA 1
ATOM 737 C C . ALA A 1 95 ? 19.734 3.582 16 1 97.38 95 ALA A C 1
ATOM 739 O O . ALA A 1 95 ? 19.547 4.328 16.9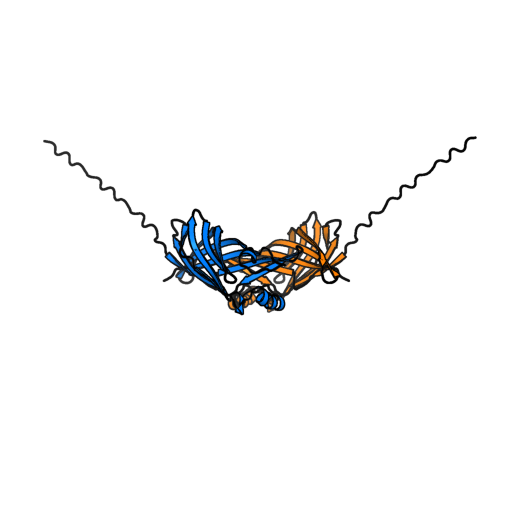69 1 97.38 95 ALA A O 1
ATOM 740 N N . GLN A 1 96 ? 20.562 3.879 15.016 1 97.69 96 GLN A N 1
ATOM 741 C CA . GLN A 1 96 ? 21.312 5.129 14.961 1 97.69 96 GLN A CA 1
ATOM 742 C C . GLN A 1 96 ? 20.438 6.27 14.438 1 97.69 96 GLN A C 1
ATOM 744 O O . GLN A 1 96 ? 20.562 7.41 14.891 1 97.69 96 GLN A O 1
ATOM 749 N N . PHE A 1 97 ? 19.641 5.973 13.508 1 98.31 97 PHE A N 1
ATOM 750 C CA . PHE A 1 97 ? 18.75 6.949 12.883 1 98.31 97 PHE A CA 1
ATOM 751 C C . PHE A 1 97 ? 17.297 6.52 12.992 1 98.31 97 PHE A C 1
ATOM 753 O O . PHE A 1 97 ? 16.688 6.125 11.992 1 98.31 97 PHE A O 1
ATOM 760 N N . PRO A 1 98 ? 16.688 6.676 14.07 1 98.5 98 PRO A N 1
ATOM 761 C CA . PRO A 1 98 ? 15.383 6.07 14.328 1 98.5 98 PRO A CA 1
ATOM 762 C C . PRO A 1 98 ? 14.242 6.848 13.688 1 98.5 98 PRO A C 1
ATOM 764 O O . PRO A 1 98 ? 13.109 6.355 13.641 1 98.5 98 PRO A O 1
ATOM 767 N N . GLU A 1 99 ? 14.555 8.117 13.133 1 98.75 99 GLU A N 1
ATOM 768 C CA . GLU A 1 99 ? 13.469 8.93 12.586 1 98.75 99 GLU A CA 1
ATOM 769 C C . GLU A 1 99 ? 13.828 9.477 11.203 1 98.75 99 GLU A C 1
ATOM 771 O O . GLU A 1 99 ? 14.992 9.758 10.93 1 98.75 99 GLU A O 1
ATOM 776 N N . ALA A 1 100 ? 12.859 9.562 10.406 1 98.81 100 ALA A N 1
ATOM 777 C CA . ALA A 1 100 ? 12.867 10.461 9.25 1 98.81 100 ALA A CA 1
ATOM 778 C C . ALA A 1 100 ? 11.961 11.664 9.484 1 98.81 100 ALA A C 1
ATOM 780 O O . ALA A 1 100 ? 10.898 11.531 10.102 1 98.81 100 ALA A O 1
ATOM 781 N N . THR A 1 101 ? 12.344 12.82 8.961 1 98.94 101 THR A N 1
ATOM 782 C CA . THR A 1 101 ? 11.555 14.023 9.203 1 98.94 101 THR A CA 1
ATOM 783 C C . THR A 1 101 ? 11.438 14.859 7.93 1 98.94 101 THR A C 1
ATOM 785 O O . THR A 1 101 ? 12.297 14.781 7.051 1 98.94 101 THR A O 1
ATOM 788 N N . PHE A 1 102 ? 10.422 15.5 7.84 1 98.94 102 PHE A N 1
ATOM 789 C CA . PHE A 1 102 ? 10.203 16.484 6.789 1 98.94 102 PHE A CA 1
ATOM 790 C C . PHE A 1 102 ? 9.727 17.812 7.375 1 98.94 102 PHE A C 1
ATOM 792 O O . PHE A 1 102 ? 8.844 17.828 8.242 1 98.94 102 PHE A O 1
ATOM 799 N N . LYS A 1 103 ? 10.25 18.906 6.898 1 98.94 103 LYS A N 1
ATOM 800 C CA . LYS A 1 103 ? 9.859 20.266 7.234 1 98.94 103 LYS A CA 1
ATOM 801 C C . LYS A 1 103 ? 9.727 21.125 5.98 1 98.94 103 LYS A C 1
ATOM 803 O O . LYS A 1 103 ? 10.68 21.266 5.215 1 98.94 103 LYS A O 1
ATOM 808 N N . SER A 1 104 ? 8.602 21.781 5.875 1 98.88 104 SER A N 1
ATOM 809 C CA . SER A 1 104 ? 8.391 22.562 4.66 1 98.88 104 SER A CA 1
ATOM 810 C C . SER A 1 104 ? 9.102 23.906 4.734 1 98.88 104 SER A C 1
ATOM 812 O O . SER A 1 104 ? 9.312 24.438 5.828 1 98.88 104 SER A O 1
ATOM 814 N N . THR A 1 105 ? 9.469 24.375 3.537 1 98.81 105 THR A N 1
ATOM 815 C CA . THR A 1 105 ? 10.117 25.672 3.438 1 98.81 105 THR A CA 1
ATOM 816 C C . THR A 1 105 ? 9.414 26.547 2.402 1 98.81 105 THR A C 1
ATOM 818 O O . THR A 1 105 ? 9.688 27.75 2.305 1 98.81 105 THR A O 1
ATOM 821 N N . GLY A 1 106 ? 8.539 25.906 1.632 1 98.62 106 GLY A N 1
ATOM 822 C CA . GLY A 1 106 ? 7.875 26.719 0.616 1 98.62 106 GLY A CA 1
ATOM 823 C C . GLY A 1 106 ? 6.688 26.016 -0.018 1 98.62 106 GLY A C 1
ATOM 824 O O . GLY A 1 106 ? 6.539 24.797 0.107 1 98.62 106 GLY A O 1
ATOM 825 N N . TRP A 1 107 ? 5.836 26.797 -0.659 1 98.56 107 TRP A N 1
ATOM 826 C CA . TRP A 1 107 ? 4.652 26.359 -1.386 1 98.56 107 TRP A CA 1
ATOM 827 C C . TRP A 1 107 ? 4.43 27.203 -2.637 1 98.56 107 TRP A C 1
ATOM 829 O O . TRP A 1 107 ? 4.488 28.422 -2.582 1 98.56 107 TRP A O 1
ATOM 839 N N . LYS A 1 108 ? 4.242 26.484 -3.754 1 98.06 108 LYS A N 1
ATOM 840 C CA . LYS A 1 108 ? 3.893 27.188 -4.98 1 98.06 108 LYS A CA 1
ATOM 841 C C . LYS A 1 108 ? 3.072 26.297 -5.914 1 98.06 108 LYS A C 1
ATOM 843 O O . LYS A 1 108 ? 3.553 25.266 -6.375 1 98.06 108 LYS A O 1
ATOM 848 N N . ASP A 1 109 ? 1.837 26.656 -6.188 1 95.88 109 ASP A N 1
ATOM 849 C CA . ASP A 1 109 ? 1.001 26.031 -7.207 1 95.88 109 ASP A CA 1
ATOM 850 C C . ASP A 1 109 ? 0.926 24.516 -7.004 1 95.88 109 ASP A C 1
ATOM 852 O O . ASP A 1 109 ? 1.18 23.75 -7.934 1 95.88 109 ASP A O 1
ATOM 856 N N . GLY A 1 110 ? 0.722 24.172 -5.75 1 98 110 GLY A N 1
ATOM 857 C CA . GLY A 1 110 ? 0.502 22.766 -5.477 1 98 110 GLY A CA 1
ATOM 858 C C . GLY A 1 110 ? 1.787 22 -5.219 1 98 110 GLY A C 1
ATOM 859 O O . GLY A 1 110 ? 1.76 20.781 -4.992 1 98 110 GLY A O 1
ATOM 860 N N . GLN A 1 111 ? 2.902 22.703 -5.305 1 98.81 111 GLN A N 1
ATOM 861 C CA . GLN A 1 111 ? 4.203 22.109 -5.031 1 98.81 111 GLN A CA 1
ATOM 862 C C . GLN A 1 111 ? 4.703 22.484 -3.639 1 98.81 111 GLN A C 1
ATOM 864 O O . GLN A 1 111 ? 4.801 23.672 -3.312 1 98.81 111 GLN A O 1
ATOM 869 N N . LEU A 1 112 ? 4.98 21.469 -2.887 1 98.88 112 LEU A N 1
ATOM 870 C CA . LEU A 1 112 ? 5.516 21.672 -1.544 1 98.88 112 LEU A CA 1
ATOM 871 C C . LEU A 1 112 ? 7.02 21.422 -1.521 1 98.88 112 LEU A C 1
ATOM 873 O O . LEU A 1 112 ? 7.48 20.328 -1.886 1 98.88 112 LEU A O 1
ATOM 877 N N . THR A 1 113 ? 7.77 22.391 -1.195 1 98.94 113 THR A N 1
ATOM 878 C CA . THR A 1 113 ? 9.211 22.281 -1.019 1 98.94 113 THR A CA 1
ATOM 879 C C . THR A 1 113 ? 9.57 22.156 0.46 1 98.94 113 THR A C 1
ATOM 881 O O . THR A 1 113 ? 8.984 22.844 1.301 1 98.94 113 THR A O 1
ATOM 884 N N . GLY A 1 114 ? 10.523 21.297 0.78 1 98.88 114 GLY A N 1
ATOM 885 C CA . GLY A 1 114 ? 10.953 21.156 2.16 1 98.88 114 GLY A CA 1
ATOM 886 C C . GLY A 1 114 ? 12.219 20.344 2.309 1 98.88 114 GLY A C 1
ATOM 887 O O . GLY A 1 114 ? 12.812 19.906 1.313 1 98.88 114 GLY A O 1
ATOM 888 N N . GLU A 1 115 ? 12.641 20.266 3.576 1 98.94 115 GLU A N 1
ATOM 889 C CA . GLU A 1 115 ? 13.828 19.5 3.965 1 98.94 115 GLU A CA 1
ATOM 890 C C . GLU A 1 115 ? 13.445 18.109 4.473 1 98.94 115 GLU A C 1
ATOM 892 O O . GLU A 1 115 ? 12.789 17.984 5.512 1 98.94 115 GLU A O 1
ATOM 897 N N . LEU A 1 116 ? 13.859 17.125 3.721 1 98.88 116 LEU A N 1
ATOM 898 C CA . LEU A 1 116 ? 13.695 15.742 4.152 1 98.88 116 LEU A CA 1
ATOM 899 C C . LEU A 1 116 ? 14.984 15.203 4.77 1 98.88 116 LEU A C 1
ATOM 901 O O . LEU A 1 116 ? 16.047 15.258 4.145 1 98.88 116 LEU A O 1
ATOM 905 N N . THR A 1 117 ? 14.883 14.812 6.004 1 98.81 117 THR A N 1
ATOM 906 C CA . THR A 1 117 ? 15.992 14.164 6.688 1 98.81 117 THR A CA 1
ATOM 907 C C . THR A 1 117 ? 15.75 12.656 6.809 1 98.81 117 THR A C 1
ATOM 909 O O . THR A 1 117 ? 14.688 12.234 7.266 1 98.81 117 THR A O 1
ATOM 912 N N . PHE A 1 118 ? 16.672 11.938 6.352 1 98.12 118 PHE A N 1
ATOM 913 C CA . PHE A 1 118 ? 16.672 10.477 6.383 1 98.12 118 PHE A CA 1
ATOM 914 C C . PHE A 1 118 ? 18.094 9.938 6.496 1 98.12 118 PHE A C 1
ATOM 916 O O . PHE A 1 118 ? 19.016 10.461 5.863 1 98.12 118 PHE A O 1
ATOM 923 N N . HIS A 1 119 ? 18.219 8.938 7.383 1 97.5 119 HIS A N 1
ATOM 924 C CA . HIS A 1 119 ? 19.516 8.281 7.566 1 97.5 119 HIS A CA 1
ATOM 925 C C . HIS A 1 119 ? 20.609 9.289 7.902 1 97.5 119 HIS A C 1
ATOM 927 O O . HIS A 1 119 ? 21.734 9.18 7.398 1 97.5 119 HIS A O 1
ATOM 933 N N . GLY A 1 120 ? 20.234 10.383 8.586 1 97.06 120 GLY A N 1
ATOM 934 C CA . GLY A 1 120 ? 21.188 11.359 9.117 1 97.06 120 GLY A CA 1
ATOM 935 C C . GLY A 1 120 ? 21.562 12.43 8.117 1 97.06 120 GLY A C 1
ATOM 936 O O . GLY A 1 120 ? 22.375 13.305 8.414 1 97.06 120 GLY A O 1
ATOM 937 N N . LYS A 1 121 ? 20.953 12.414 7.008 1 98.38 121 LYS A N 1
ATOM 938 C 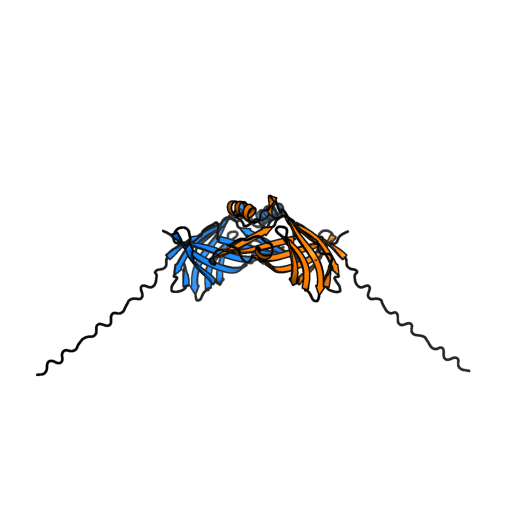CA . LYS A 1 121 ? 21.25 13.414 5.98 1 98.38 121 LYS A CA 1
ATOM 939 C C . LYS A 1 121 ? 19.969 14.148 5.566 1 98.38 121 LYS A C 1
ATOM 941 O O . LYS A 1 121 ? 18.891 13.562 5.523 1 98.38 121 LYS A O 1
ATOM 946 N N . THR A 1 122 ? 20.141 15.398 5.27 1 98.69 122 THR A N 1
ATOM 947 C CA . THR A 1 122 ? 19.016 16.234 4.875 1 98.69 122 THR A CA 1
ATOM 948 C C . THR A 1 122 ? 19.141 16.641 3.412 1 98.69 122 THR A C 1
ATOM 950 O O . THR A 1 122 ? 20.219 17 2.947 1 98.69 122 THR A O 1
ATOM 953 N N . GLN A 1 123 ? 18.094 16.547 2.686 1 98.44 123 GLN A N 1
ATOM 954 C CA . GLN A 1 123 ? 17.984 17.031 1.318 1 98.44 123 GLN A CA 1
ATOM 955 C C . GLN A 1 123 ? 16.734 17.891 1.142 1 98.44 123 GLN A C 1
ATOM 957 O O . GLN A 1 123 ? 15.688 17.594 1.726 1 98.44 123 GLN A O 1
ATOM 962 N N . SER A 1 124 ? 16.875 18.938 0.329 1 98.75 124 SER A N 1
ATOM 963 C CA . SER A 1 124 ? 15.703 19.688 -0.1 1 98.75 124 SER A CA 1
ATOM 964 C C . SER A 1 124 ? 14.984 18.984 -1.242 1 98.75 124 SER A C 1
ATOM 966 O O . SER A 1 124 ? 15.609 18.594 -2.229 1 98.75 124 SER A O 1
ATOM 968 N N . ILE A 1 125 ? 13.688 18.797 -0.999 1 98.75 125 ILE A N 1
ATOM 969 C CA . ILE A 1 125 ? 12.914 18.172 -2.066 1 98.75 125 ILE A CA 1
ATOM 970 C C . ILE A 1 125 ? 11.672 19.016 -2.352 1 98.75 125 ILE A C 1
ATOM 972 O O . ILE A 1 125 ? 11.266 19.828 -1.527 1 98.75 125 ILE A O 1
ATOM 976 N N . THR A 1 126 ? 11.133 18.859 -3.533 1 98.88 126 THR A N 1
ATOM 977 C CA . THR A 1 126 ? 9.844 19.406 -3.934 1 98.88 126 THR A CA 1
ATOM 978 C C . THR A 1 126 ? 8.906 18.297 -4.414 1 98.88 126 THR A C 1
ATOM 980 O O . THR A 1 126 ? 9.273 17.516 -5.281 1 98.88 126 THR A O 1
ATOM 983 N N . VAL A 1 127 ? 7.754 18.25 -3.799 1 98.81 127 VAL A N 1
ATOM 984 C CA . VAL A 1 127 ? 6.82 17.188 -4.141 1 98.81 127 VAL A CA 1
ATOM 985 C C . VAL A 1 127 ? 5.453 17.781 -4.477 1 98.81 127 VAL A C 1
ATOM 987 O O . VAL A 1 127 ? 5.082 18.828 -3.951 1 98.81 127 VAL A O 1
ATOM 990 N N . PRO A 1 128 ? 4.676 17.125 -5.34 1 98.88 128 PRO A N 1
ATOM 991 C CA . PRO A 1 128 ? 3.301 17.547 -5.598 1 98.88 128 PRO A CA 1
ATOM 992 C C . PRO A 1 128 ? 2.344 17.172 -4.469 1 98.88 128 PRO A C 1
ATOM 994 O O . PRO A 1 128 ? 2.469 16.094 -3.881 1 98.88 128 PRO A O 1
ATOM 997 N N . VAL A 1 129 ? 1.496 18.047 -4.133 1 98.75 129 VAL A N 1
ATOM 998 C CA . VAL A 1 129 ? 0.476 17.75 -3.133 1 98.75 129 VAL A CA 1
ATOM 999 C C . VAL A 1 129 ? -0.911 18 -3.717 1 98.75 129 VAL A C 1
ATOM 1001 O O . VAL A 1 129 ? -1.155 19.062 -4.316 1 98.75 129 VAL A O 1
ATOM 1004 N N . SER A 1 130 ? -1.768 17.078 -3.588 1 98.38 130 SER A N 1
ATOM 1005 C CA . SER A 1 130 ? -3.162 17.219 -3.992 1 98.38 130 SER A CA 1
ATOM 1006 C C . SER A 1 130 ? -4.098 17.125 -2.791 1 98.38 130 SER A C 1
ATOM 1008 O O . SER A 1 130 ? -3.869 16.328 -1.878 1 98.38 130 SER A O 1
ATOM 1010 N N . LYS A 1 131 ? -5.086 17.875 -2.879 1 98.06 131 LYS A N 1
ATOM 1011 C CA . LYS A 1 131 ? -6.129 17.781 -1.857 1 98.06 131 LYS A CA 1
ATOM 1012 C C . LYS A 1 131 ? -7.125 16.672 -2.18 1 98.06 131 LYS A C 1
ATOM 1014 O O . LYS A 1 131 ? -7.621 16.594 -3.305 1 98.06 131 LYS A O 1
ATOM 1019 N N . ASN A 1 132 ? -7.367 15.867 -1.22 1 98 132 ASN A N 1
ATOM 1020 C CA . ASN A 1 132 ? -8.438 14.883 -1.352 1 98 132 ASN A CA 1
ATOM 1021 C C . ASN A 1 132 ? -9.805 15.492 -1.026 1 98 132 ASN A C 1
ATOM 1023 O O . ASN A 1 132 ? -10.742 15.375 -1.812 1 98 132 ASN A O 1
ATOM 1027 N N . GLY A 1 133 ? -9.75 16.125 0.178 1 97.56 133 GLY A N 1
ATOM 1028 C CA . GLY A 1 133 ? -10.977 16.75 0.635 1 97.56 133 GLY A CA 1
ATOM 1029 C C . GLY A 1 133 ? -10.852 17.375 2.012 1 97.56 133 GLY A C 1
ATOM 1030 O O . GLY A 1 133 ? -9.789 17.312 2.633 1 97.56 133 GLY A O 1
ATOM 1031 N N . GLU A 1 134 ? -11.898 18.094 2.406 1 97.62 134 GLU A N 1
ATOM 1032 C CA . GLU A 1 134 ? -11.992 18.656 3.754 1 97.62 134 GLU A CA 1
ATOM 1033 C C . GLU A 1 134 ? -13.453 18.797 4.188 1 97.62 134 GLU A C 1
ATOM 1035 O O . GLU A 1 134 ? -14.359 18.766 3.357 1 97.62 134 GLU A O 1
ATOM 1040 N N . GLY A 1 135 ? -13.617 18.859 5.547 1 96.12 135 GLY A N 1
ATOM 1041 C CA . GLY A 1 135 ? -14.969 19.062 6.051 1 96.12 135 GLY A CA 1
ATOM 1042 C C . GLY A 1 135 ? -15.133 18.641 7.5 1 96.12 135 GLY A C 1
ATOM 1043 O O . GLY A 1 135 ? -14.164 18.234 8.148 1 96.12 135 GLY A O 1
ATOM 1044 N N . LYS A 1 136 ? -16.375 18.844 7.926 1 95 136 LYS A N 1
ATOM 1045 C CA . LYS A 1 136 ? -16.703 18.422 9.289 1 95 136 LYS A CA 1
ATOM 1046 C C . LYS A 1 136 ? -16.656 16.906 9.43 1 95 136 LYS A C 1
ATOM 1048 O O . LYS A 1 136 ? -17.047 16.188 8.508 1 95 136 LYS A O 1
ATOM 1053 N N . ASP A 1 137 ? -16.125 16.469 10.555 1 89.62 137 ASP A N 1
ATOM 1054 C CA . ASP A 1 137 ? -16.156 15.031 10.812 1 89.62 137 ASP A CA 1
ATOM 1055 C C . ASP A 1 137 ? -17.312 14.672 11.758 1 89.62 137 ASP A C 1
ATOM 1057 O O . ASP A 1 137 ? -17.953 15.562 12.312 1 89.62 137 ASP A O 1
ATOM 1061 N N . PRO A 1 138 ? -17.641 13.43 11.852 1 86.19 138 PRO A N 1
ATOM 1062 C CA . PRO A 1 138 ? -18.781 13.008 12.656 1 86.19 138 PRO A CA 1
ATOM 1063 C C . PRO A 1 138 ? -18.594 13.281 14.141 1 86.19 138 PRO A C 1
ATOM 1065 O O . PRO A 1 138 ? -19.562 13.227 14.914 1 86.19 138 PRO A O 1
ATOM 1068 N N . TRP A 1 139 ? -17.484 13.625 14.586 1 88.69 139 TRP A N 1
ATOM 1069 C CA . TRP A 1 139 ? -17.188 13.805 16 1 88.69 139 TRP A CA 1
ATOM 1070 C C . TRP A 1 139 ? -17.125 15.281 16.375 1 88.69 139 TRP A C 1
ATOM 1072 O O . TRP A 1 139 ? -16.688 15.641 17.469 1 88.69 139 TRP A O 1
ATOM 1082 N N . GLY A 1 140 ? -17.438 16.172 15.422 1 89.19 140 GLY A N 1
ATOM 1083 C CA . GLY A 1 140 ? -17.516 17.609 15.68 1 89.19 140 GLY A CA 1
ATOM 1084 C C . GLY A 1 140 ? -16.25 18.359 15.289 1 89.19 140 GLY A C 1
ATOM 1085 O O . GLY A 1 140 ? -16.125 19.562 15.523 1 89.19 140 GLY A O 1
ATOM 1086 N N . GLY A 1 141 ? -15.367 17.625 14.766 1 93.44 141 GLY A N 1
ATOM 1087 C CA . GLY A 1 141 ? -14.141 18.266 14.312 1 93.44 141 GLY A CA 1
ATOM 1088 C C . GLY A 1 141 ? -14.148 18.578 12.828 1 93.44 141 GLY A C 1
ATOM 1089 O O . GLY A 1 141 ? -15.172 18.438 12.164 1 93.44 141 GLY A O 1
ATOM 1090 N N . TYR A 1 142 ? -13.148 19.25 12.43 1 96.69 142 TYR A N 1
ATOM 1091 C CA . TYR A 1 142 ? -12.914 19.562 11.023 1 96.69 142 TYR A CA 1
ATOM 1092 C C . TYR A 1 142 ? -11.633 18.922 10.516 1 96.69 142 TYR A C 1
ATOM 1094 O O . TYR A 1 142 ? -10.586 19 11.172 1 96.69 142 TYR A O 1
ATOM 1102 N N . ARG A 1 143 ? -11.766 18.25 9.359 1 97.81 143 ARG A N 1
ATOM 1103 C CA . ARG A 1 143 ? -10.633 17.516 8.805 1 97.81 143 ARG A CA 1
ATOM 1104 C C . ARG A 1 143 ? -10.266 18.047 7.426 1 97.81 143 ARG A C 1
ATOM 1106 O O . ARG A 1 143 ? -11.109 18.578 6.707 1 97.81 143 ARG A O 1
ATOM 1113 N N . SER A 1 144 ? -9.039 17.953 7.164 1 98.19 144 SER A N 1
ATOM 1114 C CA . SER A 1 144 ? -8.523 18.109 5.809 1 98.19 144 SER A CA 1
ATOM 1115 C C . SER A 1 144 ? -7.582 16.953 5.445 1 98.19 144 SER A C 1
ATOM 1117 O O . SER A 1 144 ? -6.883 16.422 6.312 1 98.19 144 SER A O 1
ATOM 1119 N N . GLY A 1 145 ? -7.668 16.562 4.207 1 98.5 145 GLY A N 1
ATOM 1120 C CA . GLY A 1 145 ? -6.871 15.438 3.74 1 98.5 145 GLY A CA 1
ATOM 1121 C C . GLY A 1 145 ? -6.105 15.734 2.467 1 98.5 145 GLY A C 1
ATOM 1122 O O . GLY A 1 145 ? -6.609 16.422 1.576 1 98.5 145 GLY A O 1
ATOM 1123 N N . PHE A 1 146 ? -4.926 15.219 2.35 1 98.81 146 PHE A N 1
ATOM 1124 C CA . PHE A 1 146 ? -4.016 15.453 1.235 1 98.81 146 PHE A CA 1
ATOM 1125 C C . PHE A 1 146 ? -3.271 14.172 0.864 1 98.81 146 PHE A C 1
ATOM 1127 O O . PHE A 1 146 ? -3.26 13.211 1.633 1 98.81 146 PHE A O 1
ATOM 1134 N N . GLU A 1 147 ? -2.699 14.18 -0.275 1 98.75 147 GLU A N 1
ATOM 1135 C CA . GLU A 1 147 ? -1.841 13.086 -0.71 1 98.75 147 GLU A CA 1
ATOM 1136 C C . GLU A 1 147 ? -0.662 13.602 -1.532 1 98.75 147 GLU A C 1
ATOM 1138 O O . GLU A 1 147 ? -0.724 14.695 -2.098 1 98.75 147 GLU A O 1
ATOM 1143 N N . THR A 1 148 ? 0.38 12.883 -1.577 1 98.88 148 THR A N 1
ATOM 1144 C CA . THR A 1 148 ? 1.553 13.117 -2.41 1 98.88 148 THR A CA 1
ATOM 1145 C C . THR A 1 148 ? 2.227 11.805 -2.783 1 98.88 148 THR A C 1
ATOM 1147 O O . THR A 1 148 ? 2.031 10.789 -2.111 1 98.88 148 THR A O 1
ATOM 1150 N N . ALA A 1 149 ? 2.908 11.82 -3.82 1 98.81 149 ALA A N 1
ATOM 1151 C CA . ALA A 1 149 ? 3.711 10.695 -4.281 1 98.81 149 ALA A CA 1
ATOM 1152 C C . ALA A 1 149 ? 5.012 11.172 -4.922 1 98.81 149 ALA A C 1
ATOM 1154 O O . ALA A 1 149 ? 5.023 12.164 -5.652 1 98.81 149 ALA A O 1
ATOM 1155 N N . PHE A 1 150 ? 6.043 10.484 -4.645 1 98.69 150 PHE A N 1
ATOM 1156 C CA . PHE A 1 150 ? 7.355 10.805 -5.188 1 98.69 150 PHE A CA 1
ATOM 1157 C C . PHE A 1 150 ? 8.289 9.609 -5.082 1 98.69 150 PHE A C 1
ATOM 1159 O O . PHE A 1 150 ? 7.914 8.562 -4.547 1 98.69 150 PHE A O 1
ATOM 1166 N N . THR A 1 151 ? 9.422 9.703 -5.707 1 98.62 151 THR A N 1
ATOM 1167 C CA . THR A 1 151 ? 10.445 8.664 -5.656 1 98.62 151 THR A CA 1
ATOM 1168 C C . THR A 1 151 ? 11.641 9.117 -4.816 1 98.62 151 THR A C 1
ATOM 1170 O O . THR A 1 151 ? 12.086 10.258 -4.926 1 98.62 151 THR A O 1
ATOM 1173 N N . LEU A 1 152 ? 12.047 8.25 -4.004 1 97.88 152 LEU A N 1
ATOM 1174 C CA . LEU A 1 152 ? 13.227 8.484 -3.17 1 97.88 152 LEU A CA 1
ATOM 1175 C C . LEU A 1 152 ? 14.359 7.535 -3.551 1 97.88 152 LEU A C 1
ATOM 1177 O O . LEU A 1 152 ? 14.133 6.348 -3.781 1 97.88 152 LEU A O 1
ATOM 1181 N N . LYS A 1 153 ? 15.539 8.055 -3.574 1 97.19 153 LYS A N 1
ATOM 1182 C CA . LYS A 1 153 ? 16.75 7.254 -3.697 1 97.19 153 LYS A CA 1
ATOM 1183 C C . LYS A 1 153 ? 17.531 7.223 -2.379 1 97.19 153 LYS A C 1
ATOM 1185 O O . LYS A 1 153 ? 18.141 8.211 -1.988 1 97.19 153 LYS A O 1
ATOM 1190 N N . PRO A 1 154 ? 17.531 6.066 -1.724 1 95.88 154 PRO A N 1
ATOM 1191 C CA . PRO A 1 154 ? 18.188 5.996 -0.422 1 95.88 154 PRO A CA 1
ATOM 1192 C C . PRO A 1 154 ? 19.656 6.418 -0.49 1 95.88 154 PRO A C 1
ATOM 1194 O O . PRO A 1 154 ? 20.188 7 0.463 1 95.88 154 PRO A O 1
ATOM 1197 N N . ALA A 1 155 ? 20.281 6.18 -1.573 1 94.88 155 ALA A N 1
ATOM 1198 C CA . ALA A 1 155 ? 21.703 6.504 -1.737 1 94.88 155 ALA A CA 1
ATOM 1199 C C . ALA A 1 155 ? 21.938 8.008 -1.601 1 94.88 155 ALA A C 1
ATOM 1201 O O . ALA A 1 155 ? 23 8.438 -1.155 1 94.88 155 ALA A O 1
ATOM 1202 N N . ASP A 1 156 ? 21 8.805 -2.021 1 96.44 156 ASP A N 1
ATOM 1203 C CA . ASP A 1 156 ? 21.109 10.258 -1.879 1 96.44 156 ASP A CA 1
ATOM 1204 C C . ASP A 1 156 ? 21.234 10.656 -0.411 1 96.44 156 ASP A C 1
ATOM 1206 O O . ASP A 1 156 ? 21.672 11.766 -0.102 1 96.44 156 ASP A O 1
ATOM 1210 N N . TYR A 1 157 ? 20.859 9.758 0.433 1 96.94 157 TYR A N 1
ATOM 1211 C CA . TYR A 1 157 ? 20.906 10.031 1.866 1 96.94 157 TYR A CA 1
ATOM 1212 C C . TYR A 1 157 ? 21.984 9.18 2.547 1 96.94 157 TYR A C 1
ATOM 1214 O O . TYR A 1 157 ? 22.016 9.078 3.775 1 96.94 157 TYR A O 1
ATOM 1222 N N . GLY A 1 158 ? 22.719 8.453 1.805 1 93.25 158 GLY A N 1
ATOM 1223 C CA . GLY A 1 158 ? 23.844 7.699 2.338 1 93.25 158 GLY A CA 1
ATOM 1224 C C . GLY A 1 158 ? 23.469 6.277 2.727 1 93.25 158 GLY A C 1
ATOM 1225 O O . GLY A 1 158 ? 24.281 5.562 3.322 1 93.25 158 GLY A O 1
ATOM 1226 N N . ALA A 1 159 ? 22.297 5.855 2.498 1 90.81 159 ALA A N 1
ATOM 1227 C CA . ALA A 1 159 ? 21.859 4.48 2.727 1 90.81 159 ALA A CA 1
ATOM 1228 C C . ALA A 1 159 ? 21.891 3.672 1.434 1 90.81 159 ALA A C 1
ATOM 1230 O O . ALA A 1 159 ? 20.984 3.771 0.605 1 90.81 159 ALA A O 1
ATOM 1231 N N . VAL A 1 160 ? 22.922 2.895 1.3 1 85.5 160 VAL A N 1
ATOM 1232 C CA . VAL A 1 160 ? 23 2.121 0.065 1 85.5 160 VAL A CA 1
ATOM 1233 C C . VAL A 1 160 ? 22.312 0.771 0.253 1 85.5 160 VAL A C 1
ATOM 1235 O O . VAL A 1 160 ? 22.828 -0.101 0.958 1 85.5 160 VAL A O 1
ATOM 1238 N N . ILE A 1 161 ? 21.203 0.68 -0.331 1 86.88 161 ILE A N 1
ATOM 1239 C CA . ILE A 1 161 ? 20.438 -0.558 -0.392 1 86.88 161 ILE A CA 1
ATOM 1240 C C . ILE A 1 161 ? 20.438 -1.095 -1.821 1 86.88 161 ILE A C 1
ATOM 1242 O O . ILE A 1 161 ? 19.609 -0.688 -2.643 1 86.88 161 ILE A O 1
ATOM 1246 N N . GLU A 1 162 ? 21.234 -2.037 -2.131 1 86.06 162 GLU A N 1
ATOM 1247 C CA . GLU A 1 162 ? 21.5 -2.49 -3.492 1 86.06 162 GLU A CA 1
ATOM 1248 C C . GLU A 1 162 ? 20.234 -3.029 -4.156 1 86.06 162 GLU A C 1
ATOM 1250 O O . GLU A 1 162 ? 20 -2.803 -5.344 1 86.06 162 GLU A O 1
ATOM 1255 N N . VAL A 1 163 ? 19.453 -3.684 -3.432 1 85 163 VAL A N 1
ATOM 1256 C CA . VAL A 1 163 ? 18.297 -4.363 -4.004 1 85 163 VAL A CA 1
ATOM 1257 C C . VAL A 1 163 ? 17.125 -3.393 -4.102 1 85 163 VAL A C 1
ATOM 1259 O O . VAL A 1 163 ? 16.062 -3.744 -4.621 1 85 163 VAL A O 1
ATOM 1262 N N . ALA A 1 164 ? 17.297 -2.193 -3.598 1 91.44 164 ALA A N 1
ATOM 1263 C CA . ALA A 1 164 ? 16.25 -1.171 -3.65 1 91.44 164 ALA A CA 1
ATOM 1264 C C . ALA A 1 164 ? 16.859 0.207 -3.918 1 91.44 164 ALA A C 1
ATOM 1266 O O . ALA A 1 164 ? 16.781 1.097 -3.068 1 91.44 164 ALA A O 1
ATOM 1267 N N . PRO A 1 165 ? 17.344 0.45 -5.125 1 94.31 165 PRO A N 1
ATOM 1268 C CA . PRO A 1 165 ? 17.984 1.731 -5.426 1 94.31 165 PRO A CA 1
ATOM 1269 C C . PRO A 1 165 ? 17 2.887 -5.508 1 94.31 165 PRO A C 1
ATOM 1271 O O . PRO A 1 165 ? 17.375 4.047 -5.352 1 94.31 165 PRO A O 1
ATOM 1274 N N . GLU A 1 166 ? 15.734 2.537 -5.867 1 97.19 166 GLU A N 1
ATOM 1275 C CA . GLU A 1 166 ? 14.648 3.51 -5.91 1 97.19 166 GLU A CA 1
ATOM 1276 C C . GLU A 1 166 ? 13.438 3.021 -5.117 1 97.19 166 GLU A C 1
ATOM 1278 O O . GLU A 1 166 ? 13.07 1.847 -5.199 1 97.19 166 GLU A O 1
ATOM 1283 N N . ILE A 1 167 ? 12.898 3.906 -4.387 1 97.94 167 ILE A N 1
ATOM 1284 C CA . ILE A 1 167 ? 11.727 3.605 -3.564 1 97.94 167 ILE A CA 1
ATOM 1285 C C . ILE A 1 167 ? 10.594 4.574 -3.904 1 97.94 167 ILE A C 1
ATOM 1287 O O . ILE A 1 167 ? 10.766 5.793 -3.83 1 97.94 167 ILE A O 1
ATOM 1291 N N . ALA A 1 168 ? 9.492 4.047 -4.328 1 98.69 168 ALA A N 1
ATOM 1292 C CA . ALA A 1 168 ? 8.297 4.879 -4.461 1 98.69 168 ALA A CA 1
ATOM 1293 C C . ALA A 1 168 ? 7.688 5.184 -3.096 1 98.69 168 ALA A C 1
ATOM 1295 O O . ALA A 1 168 ? 7.57 4.293 -2.248 1 98.69 168 ALA A O 1
ATOM 1296 N N . VAL A 1 169 ? 7.367 6.426 -2.879 1 98.81 169 VAL A N 1
ATOM 1297 C CA . VAL A 1 169 ? 6.723 6.871 -1.647 1 98.81 169 VAL A CA 1
ATOM 1298 C C . VAL A 1 169 ? 5.344 7.441 -1.963 1 98.81 169 VAL A C 1
ATOM 1300 O O . VAL A 1 169 ? 5.188 8.227 -2.902 1 98.81 169 VAL A O 1
ATOM 1303 N N . LYS A 1 170 ? 4.375 6.992 -1.229 1 98.88 170 LYS A N 1
ATOM 1304 C CA . LYS A 1 170 ? 3.023 7.547 -1.282 1 98.88 170 LYS A CA 1
ATOM 1305 C C . LYS A 1 170 ? 2.529 7.922 0.112 1 98.88 170 LYS A C 1
ATOM 1307 O O . LYS A 1 170 ? 2.578 7.105 1.034 1 98.88 170 LYS A O 1
ATOM 1312 N N . VAL A 1 171 ? 2.102 9.102 0.218 1 98.88 171 VAL A N 1
ATOM 1313 C CA . VAL A 1 171 ? 1.519 9.578 1.469 1 98.88 171 VAL A CA 1
ATOM 1314 C C . VAL A 1 171 ? 0.059 9.969 1.245 1 98.88 171 VAL A C 1
ATOM 1316 O O . VAL A 1 171 ? -0.264 10.672 0.286 1 98.88 171 VAL A O 1
ATOM 1319 N N . SER A 1 172 ? -0.786 9.484 2.01 1 98.81 172 SER A N 1
ATOM 1320 C CA . SER A 1 172 ? -2.188 9.883 2.092 1 98.81 172 SER A CA 1
ATOM 1321 C C . SER A 1 172 ? -2.629 10.055 3.541 1 98.81 172 SER A C 1
ATOM 1323 O O . SER A 1 172 ? -2.543 9.117 4.336 1 98.81 172 SER A O 1
ATOM 1325 N N . GLY A 1 173 ? -3.086 11.234 3.824 1 98.25 173 GLY A N 1
ATOM 1326 C CA . GLY A 1 173 ? -3.357 11.398 5.242 1 98.25 173 GLY A CA 1
ATOM 1327 C C . GLY A 1 173 ? -4.297 12.555 5.539 1 98.25 173 GLY A C 1
ATOM 1328 O O . GLY A 1 173 ? -4.633 13.336 4.645 1 98.25 173 GLY A O 1
ATOM 1329 N N . GLU A 1 174 ? -4.711 12.547 6.812 1 98.5 174 GLU A N 1
ATOM 1330 C CA . GLU A 1 174 ? -5.664 13.523 7.332 1 98.5 174 GLU A CA 1
ATOM 1331 C C . GLU A 1 174 ? -5.074 14.305 8.5 1 98.5 174 GLU A C 1
ATOM 1333 O O . GLU A 1 174 ? -4.324 13.75 9.305 1 98.5 174 GLU A O 1
ATOM 1338 N N . GLY A 1 175 ? -5.398 15.539 8.555 1 98.38 175 GLY A N 1
ATOM 1339 C CA . GLY A 1 175 ? -5.234 16.359 9.734 1 98.38 175 GLY A CA 1
ATOM 1340 C C . GLY A 1 175 ? -6.547 16.75 10.383 1 98.38 175 GLY A C 1
ATOM 1341 O O . GLY A 1 175 ? -7.578 16.828 9.711 1 98.38 175 GLY A O 1
ATOM 1342 N N . ILE A 1 176 ? -6.488 16.922 11.648 1 98 176 ILE A N 1
ATOM 1343 C CA . ILE A 1 176 ? -7.617 17.422 12.422 1 98 176 ILE A CA 1
ATOM 1344 C C . ILE A 1 176 ? -7.336 18.844 12.883 1 98 176 ILE A C 1
ATOM 1346 O O . ILE A 1 176 ? -6.27 19.141 13.43 1 98 176 ILE A O 1
ATOM 1350 N N . GLN A 1 177 ? -8.297 19.703 12.594 1 96.88 177 GLN A N 1
ATOM 1351 C CA . GLN A 1 177 ? -8.125 21.094 12.992 1 96.88 177 GLN A CA 1
ATOM 1352 C C . GLN A 1 177 ? -7.844 21.203 14.484 1 96.88 177 GLN A C 1
ATOM 1354 O O . GLN A 1 177 ? -8.547 20.609 15.305 1 96.88 177 GLN A O 1
ATOM 1359 N N . ALA A 1 178 ? -6.766 22 14.703 1 93.62 178 ALA A N 1
ATOM 1360 C CA . ALA A 1 178 ? -6.395 22.203 16.109 1 93.62 178 ALA A CA 1
ATOM 1361 C C . ALA A 1 178 ? -7.43 23.062 16.828 1 93.62 178 ALA A C 1
ATOM 1363 O O . ALA A 1 178 ? -8.008 23.969 16.219 1 93.62 178 ALA A O 1
ATOM 1364 N N . LYS A 1 179 ? -7.805 22.656 18.031 1 83.81 179 LYS A N 1
ATOM 1365 C CA . LYS A 1 179 ? -8.75 23.422 18.828 1 83.81 179 LYS A CA 1
ATOM 1366 C C . LYS A 1 179 ? -8.109 24.688 19.391 1 83.81 179 LYS A C 1
ATOM 1368 O O . LYS A 1 179 ? -6.895 24.734 19.594 1 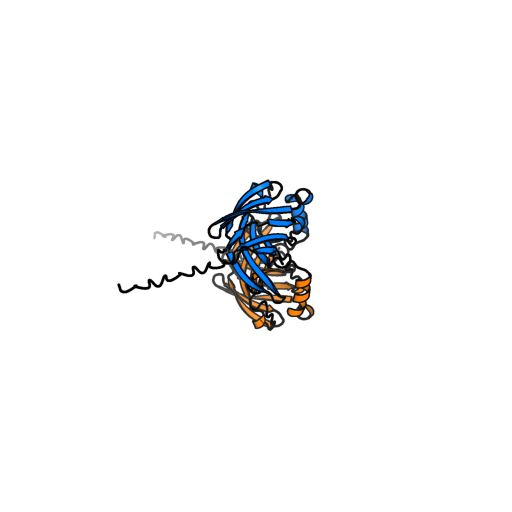83.81 179 LYS A O 1
ATOM 1373 N N . MET B 1 1 ? 19.906 -43.25 -70.875 1 39.03 1 MET B N 1
ATOM 1374 C CA . MET B 1 1 ? 18.828 -42.844 -70 1 39.03 1 MET B CA 1
ATOM 1375 C C . MET B 1 1 ? 19.391 -42.188 -68.688 1 39.03 1 MET B C 1
ATOM 1377 O O . MET B 1 1 ? 20.094 -42.844 -67.938 1 39.03 1 MET B O 1
ATOM 1381 N N . LYS B 1 2 ? 19.797 -40.875 -68.75 1 52.25 2 LYS B N 1
ATOM 1382 C CA . LYS B 1 2 ? 20.359 -40.062 -67.688 1 52.25 2 LYS B CA 1
ATOM 1383 C C . LYS B 1 2 ? 19.438 -40.031 -66.5 1 52.25 2 LYS B C 1
ATOM 1385 O O . LYS B 1 2 ? 18.281 -39.625 -66.562 1 52.25 2 LYS B O 1
ATOM 1390 N N . ILE B 1 3 ? 19.609 -40.969 -65.5 1 59.09 3 ILE B N 1
ATOM 1391 C CA . ILE B 1 3 ? 18.891 -41 -64.188 1 59.09 3 ILE B CA 1
ATOM 1392 C C . ILE B 1 3 ? 19.094 -39.688 -63.469 1 59.09 3 ILE B C 1
ATOM 1394 O O . ILE B 1 3 ? 20.234 -39.312 -63.156 1 59.09 3 ILE B O 1
ATOM 1398 N N . ARG B 1 4 ? 18.328 -38.594 -63.719 1 58.06 4 ARG B N 1
ATOM 1399 C CA . ARG B 1 4 ? 18.312 -37.438 -62.875 1 58.06 4 ARG B CA 1
ATOM 1400 C C . ARG B 1 4 ? 17.984 -37.781 -61.438 1 58.06 4 ARG B C 1
ATOM 1402 O O . ARG B 1 4 ? 16.953 -38.438 -61.156 1 58.06 4 ARG B O 1
ATOM 1409 N N . THR B 1 5 ? 18.969 -38 -60.594 1 56.84 5 THR B N 1
ATOM 1410 C CA . THR B 1 5 ? 18.797 -38.156 -59.156 1 56.84 5 THR B CA 1
ATOM 1411 C C . THR B 1 5 ? 18.109 -36.938 -58.531 1 56.84 5 THR B C 1
ATOM 1413 O O . THR B 1 5 ? 18.625 -35.812 -58.656 1 56.84 5 THR B O 1
ATOM 1416 N N . ALA B 1 6 ? 16.781 -36.875 -58.469 1 54.41 6 ALA B N 1
ATOM 1417 C CA . ALA B 1 6 ? 16.047 -35.844 -57.719 1 54.41 6 ALA B CA 1
ATOM 1418 C C . ALA B 1 6 ? 16.438 -35.844 -56.25 1 54.41 6 ALA B C 1
ATOM 1420 O O . ALA B 1 6 ? 16.312 -36.875 -55.562 1 54.41 6 ALA B O 1
ATOM 1421 N N . LEU B 1 7 ? 17.344 -35.031 -55.875 1 55 7 LEU B N 1
ATOM 1422 C CA . LEU B 1 7 ? 17.656 -34.781 -54.469 1 55 7 LEU B CA 1
ATOM 1423 C C . LEU B 1 7 ? 16.438 -34.281 -53.75 1 55 7 LEU B C 1
ATOM 1425 O O . LEU B 1 7 ? 15.883 -33.219 -54.094 1 55 7 LEU B O 1
ATOM 1429 N N . PHE B 1 8 ? 15.602 -35.188 -53.125 1 56.31 8 PHE B N 1
ATOM 1430 C CA . PHE B 1 8 ? 14.523 -34.75 -52.219 1 56.31 8 PHE B CA 1
ATOM 1431 C C . PHE B 1 8 ? 15.086 -34 -51.031 1 56.31 8 PHE B C 1
ATOM 1433 O O . PHE B 1 8 ? 15.891 -34.531 -50.281 1 56.31 8 PHE B O 1
ATOM 1440 N N . ALA B 1 9 ? 15.047 -32.656 -51 1 55.78 9 ALA B N 1
ATOM 1441 C CA . ALA B 1 9 ? 15.375 -31.859 -49.844 1 55.78 9 ALA B CA 1
ATOM 1442 C C . ALA B 1 9 ? 14.352 -32.062 -48.719 1 55.78 9 ALA B C 1
ATOM 1444 O O . ALA B 1 9 ? 13.172 -31.75 -48.875 1 55.78 9 ALA B O 1
ATOM 1445 N N . ALA B 1 10 ? 14.641 -32.969 -47.781 1 57.94 10 ALA B N 1
ATOM 1446 C CA . ALA B 1 10 ? 13.844 -33.062 -46.562 1 57.94 10 ALA B CA 1
ATOM 1447 C C . ALA B 1 10 ? 13.867 -31.75 -45.781 1 57.94 10 ALA B C 1
ATOM 1449 O O . ALA B 1 10 ? 14.93 -31.266 -45.375 1 57.94 10 ALA B O 1
ATOM 1450 N N . THR B 1 11 ? 12.859 -30.922 -45.906 1 58.5 11 THR B N 1
ATOM 1451 C CA . THR B 1 11 ? 12.68 -29.781 -45.031 1 58.5 11 THR B CA 1
ATOM 1452 C C . THR B 1 11 ? 12.5 -30.219 -43.594 1 58.5 11 THR B C 1
ATOM 1454 O O . THR B 1 11 ? 11.539 -30.906 -43.25 1 58.5 11 THR B O 1
ATOM 1457 N N . LEU B 1 12 ? 13.531 -30.266 -42.812 1 54.66 12 LEU B N 1
ATOM 1458 C CA . LEU B 1 12 ? 13.422 -30.453 -41.344 1 54.66 12 LEU B CA 1
ATOM 1459 C C . LEU B 1 12 ? 12.547 -29.359 -40.75 1 54.66 12 LEU B C 1
ATOM 1461 O O . LEU B 1 12 ? 12.93 -28.188 -40.719 1 54.66 12 LEU B O 1
ATOM 1465 N N . CYS B 1 13 ? 11.227 -29.578 -40.594 1 51.53 13 CYS B N 1
ATOM 1466 C CA . CYS B 1 13 ? 10.406 -28.719 -39.75 1 51.53 13 CYS B CA 1
ATOM 1467 C C . CYS B 1 13 ? 10.891 -28.734 -38.312 1 51.53 13 CYS B C 1
ATOM 1469 O O . CYS B 1 13 ? 10.758 -29.75 -37.625 1 51.53 13 CYS B O 1
ATOM 1471 N N . SER B 1 14 ? 11.836 -27.969 -37.969 1 50.38 14 SER B N 1
ATOM 1472 C CA . SER B 1 14 ? 12.148 -27.797 -36.562 1 50.38 14 SER B CA 1
ATOM 1473 C C . SER B 1 14 ? 10.898 -27.469 -35.75 1 50.38 14 SER B C 1
ATOM 1475 O O . SER B 1 14 ? 10.266 -26.438 -35.969 1 50.38 14 SER B O 1
ATOM 1477 N N . ALA B 1 15 ? 10.18 -28.438 -35.188 1 51.94 15 ALA B N 1
ATOM 1478 C CA . ALA B 1 15 ? 9.156 -28.141 -34.188 1 51.94 15 ALA B CA 1
ATOM 1479 C C . ALA B 1 15 ? 9.688 -27.172 -33.156 1 51.94 15 ALA B C 1
ATOM 1481 O O . ALA B 1 15 ? 10.688 -27.453 -32.469 1 51.94 15 ALA B O 1
ATOM 1482 N N . ALA B 1 16 ? 9.477 -25.922 -33.312 1 51.75 16 ALA B N 1
ATOM 1483 C CA . ALA B 1 16 ? 9.797 -25.016 -32.188 1 51.75 16 ALA B CA 1
ATOM 1484 C C . ALA B 1 16 ? 9.367 -25.609 -30.859 1 51.75 16 ALA B C 1
ATOM 1486 O O . ALA B 1 16 ? 8.195 -25.938 -30.672 1 51.75 16 ALA B O 1
ATOM 1487 N N . THR B 1 17 ? 10.203 -26.391 -30.219 1 49.44 17 THR B N 1
ATOM 1488 C CA . THR B 1 17 ? 9.906 -26.828 -28.859 1 49.44 17 THR B CA 1
ATOM 1489 C C . THR B 1 17 ? 9.398 -25.656 -28.016 1 49.44 17 THR B C 1
ATOM 1491 O O . THR B 1 17 ? 10.133 -24.703 -27.75 1 49.44 17 THR B O 1
ATOM 1494 N N . PHE B 1 18 ? 8.117 -25.188 -28.359 1 51.97 18 PHE B N 1
ATOM 1495 C CA . PHE B 1 18 ? 7.523 -24.203 -27.469 1 51.97 18 PHE B CA 1
ATOM 1496 C C . PHE B 1 18 ? 7.719 -24.594 -26.016 1 51.97 18 PHE B C 1
ATOM 1498 O O . PHE B 1 18 ? 7.648 -25.781 -25.672 1 51.97 18 PHE B O 1
ATOM 1505 N N . ALA B 1 19 ? 8.484 -23.781 -25.328 1 64.06 19 ALA B N 1
ATOM 1506 C CA . ALA B 1 19 ? 8.578 -24.062 -23.906 1 64.06 19 ALA B CA 1
ATOM 1507 C C . ALA B 1 19 ? 7.223 -24.484 -23.344 1 64.06 19 ALA B C 1
ATOM 1509 O O . ALA B 1 19 ? 6.203 -23.859 -23.641 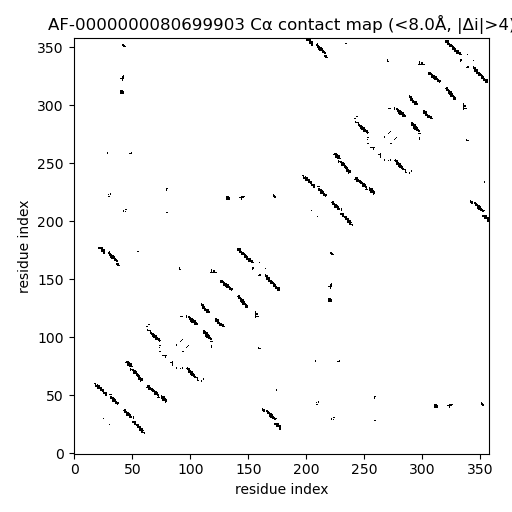1 64.06 19 ALA B O 1
ATOM 1510 N N . ALA B 1 20 ? 6.973 -25.656 -22.844 1 83 20 ALA B N 1
ATOM 1511 C CA . ALA B 1 20 ? 5.754 -26.234 -22.281 1 83 20 ALA B CA 1
ATOM 1512 C C . ALA B 1 20 ? 5.293 -25.438 -21.062 1 83 20 ALA B C 1
ATOM 1514 O O . ALA B 1 20 ? 6.105 -24.844 -20.359 1 83 20 ALA B O 1
ATOM 1515 N N . PRO B 1 21 ? 3.949 -25.156 -20.891 1 93.19 21 PRO B N 1
ATOM 1516 C CA . PRO B 1 21 ? 3.424 -24.594 -19.641 1 93.19 21 PRO B CA 1
ATOM 1517 C C . PRO B 1 21 ? 4.059 -25.234 -18.391 1 93.19 21 PRO B C 1
ATOM 1519 O O . PRO B 1 21 ? 4.297 -26.438 -18.375 1 93.19 21 PRO B O 1
ATOM 1522 N N . VAL B 1 22 ? 4.461 -24.359 -17.578 1 96.31 22 VAL B N 1
ATOM 1523 C CA . VAL B 1 22 ? 5.164 -24.781 -16.375 1 96.31 22 VAL B CA 1
ATOM 1524 C C . VAL B 1 22 ? 4.383 -24.328 -15.141 1 96.31 22 VAL B C 1
ATOM 1526 O O . VAL B 1 22 ? 3.867 -23.219 -15.102 1 96.31 22 VAL B O 1
ATOM 1529 N N . LYS B 1 23 ? 4.34 -25.25 -14.117 1 98.19 23 LYS B N 1
ATOM 1530 C CA . LYS B 1 23 ? 3.658 -24.922 -12.867 1 98.19 23 LYS B CA 1
ATOM 1531 C C . LYS B 1 23 ? 4.547 -24.078 -11.961 1 98.19 23 LYS B C 1
ATOM 1533 O O . LYS B 1 23 ? 5.738 -24.359 -11.812 1 98.19 23 LYS B O 1
ATOM 1538 N N . PHE B 1 24 ? 3.973 -23.109 -11.398 1 98.62 24 PHE B N 1
ATOM 1539 C CA . PHE B 1 24 ? 4.613 -22.266 -10.406 1 98.62 24 PHE B CA 1
ATOM 1540 C C . PHE B 1 24 ? 3.844 -22.297 -9.086 1 98.62 24 PHE B C 1
ATOM 1542 O O . PHE B 1 24 ? 2.611 -22.312 -9.086 1 98.62 24 PHE B O 1
ATOM 1549 N N . GLU B 1 25 ? 4.59 -22.297 -7.973 1 98.62 25 GLU B N 1
ATOM 1550 C CA . GLU B 1 25 ? 4.023 -22.094 -6.645 1 98.62 25 GLU B CA 1
ATOM 1551 C C . GLU B 1 25 ? 4.219 -20.641 -6.176 1 98.62 25 GLU B C 1
ATOM 1553 O O . GLU B 1 25 ? 5.32 -20.094 -6.277 1 98.62 25 GLU B O 1
ATOM 1558 N N . ILE B 1 26 ? 3.166 -20.094 -5.75 1 98.12 26 ILE B N 1
ATOM 1559 C CA . ILE B 1 26 ? 3.238 -18.75 -5.215 1 98.12 26 ILE B CA 1
ATOM 1560 C C . ILE B 1 26 ? 4.195 -18.703 -4.027 1 98.12 26 ILE B C 1
ATOM 1562 O O . ILE B 1 26 ? 4.16 -19.594 -3.166 1 98.12 26 ILE B O 1
ATOM 1566 N N . ASP B 1 27 ? 5.129 -17.766 -4.043 1 97.62 27 ASP B N 1
ATOM 1567 C CA . ASP B 1 27 ? 5.984 -17.5 -2.891 1 97.62 27 ASP B CA 1
ATOM 1568 C C . ASP B 1 27 ? 5.273 -16.609 -1.874 1 97.62 27 ASP B C 1
ATOM 1570 O O . ASP B 1 27 ? 5.109 -15.414 -2.098 1 97.62 27 ASP B O 1
ATOM 1574 N N . PRO B 1 28 ? 4.867 -17.094 -0.776 1 96.56 28 PRO B N 1
ATOM 1575 C CA . PRO B 1 28 ? 4.039 -16.328 0.148 1 96.56 28 PRO B CA 1
ATOM 1576 C C . PRO B 1 28 ? 4.758 -15.094 0.699 1 96.56 28 PRO B C 1
ATOM 1578 O O . PRO B 1 28 ? 4.113 -14.18 1.213 1 96.56 28 PRO B O 1
ATOM 1581 N N . THR B 1 29 ? 6.055 -15.023 0.605 1 96.06 29 THR B N 1
ATOM 1582 C CA . THR B 1 29 ? 6.793 -13.891 1.141 1 96.06 29 THR B CA 1
ATOM 1583 C C . THR B 1 29 ? 7.004 -12.828 0.066 1 96.06 29 THR B C 1
ATOM 1585 O O . THR B 1 29 ? 7.492 -11.734 0.355 1 96.06 29 THR B O 1
ATOM 1588 N N . HIS B 1 30 ? 6.66 -13.109 -1.2 1 97.44 30 HIS B N 1
ATOM 1589 C CA . HIS B 1 30 ? 6.816 -12.18 -2.309 1 97.44 30 HIS B CA 1
ATOM 1590 C C . HIS B 1 30 ? 5.555 -12.117 -3.162 1 97.44 30 HIS B C 1
ATOM 1592 O O . HIS B 1 30 ? 5.633 -11.969 -4.383 1 97.44 30 HIS B O 1
ATOM 1598 N N . PHE B 1 31 ? 4.445 -12.375 -2.596 1 98.19 31 PHE B N 1
ATOM 1599 C CA . PHE B 1 31 ? 3.129 -12.242 -3.209 1 98.19 31 PHE B CA 1
ATOM 1600 C C . PHE B 1 31 ? 2.207 -11.406 -2.334 1 98.19 31 PHE B C 1
ATOM 1602 O O . PHE B 1 31 ? 1.827 -11.828 -1.238 1 98.19 31 PHE B O 1
ATOM 1609 N N . TYR B 1 32 ? 1.768 -10.258 -2.857 1 98.69 32 TYR B N 1
ATOM 1610 C CA . TYR B 1 32 ? 1.133 -9.227 -2.043 1 98.69 32 TYR B CA 1
ATOM 1611 C C . TYR B 1 32 ? -0.266 -8.906 -2.557 1 98.69 32 TYR B C 1
ATOM 1613 O O . TYR B 1 32 ? -0.435 -8.523 -3.717 1 98.69 32 TYR B O 1
ATOM 1621 N N . VAL B 1 33 ? -1.228 -9.086 -1.765 1 98.88 33 VAL B N 1
ATOM 1622 C CA . VAL B 1 33 ? -2.596 -8.641 -2.006 1 98.88 33 VAL B CA 1
ATOM 1623 C C . VAL B 1 33 ? -2.893 -7.398 -1.164 1 98.88 33 VAL B C 1
ATOM 1625 O O . VAL B 1 33 ? -3.059 -7.492 0.054 1 98.88 33 VAL B O 1
ATOM 1628 N N . GLN B 1 34 ? -2.967 -6.305 -1.851 1 98.88 34 GLN B N 1
ATOM 1629 C CA . GLN B 1 34 ? -3.189 -5.016 -1.209 1 98.88 34 GLN B CA 1
ATOM 1630 C C . GLN B 1 34 ? -4.578 -4.473 -1.532 1 98.88 34 GLN B C 1
ATOM 1632 O O . GLN B 1 34 ? -5.117 -4.734 -2.609 1 98.88 34 GLN B O 1
ATOM 1637 N N . ILE B 1 35 ? -5.078 -3.697 -0.603 1 98.69 35 ILE B N 1
ATOM 1638 C CA . ILE B 1 35 ? -6.332 -2.994 -0.845 1 98.69 35 ILE B CA 1
ATOM 1639 C C . ILE B 1 35 ? -6.18 -1.521 -0.469 1 98.69 35 ILE B C 1
ATOM 1641 O O . ILE B 1 35 ? -5.227 -1.146 0.214 1 98.69 35 ILE B O 1
ATOM 1645 N N . SER B 1 36 ? -7.027 -0.737 -0.924 1 98.56 36 SER B N 1
ATOM 1646 C CA . SER B 1 36 ? -7.121 0.686 -0.615 1 98.56 36 SER B CA 1
ATOM 1647 C C . SER B 1 36 ? -8.57 1.165 -0.647 1 98.56 36 SER B C 1
ATOM 1649 O O . SER B 1 36 ? -9.289 0.905 -1.61 1 98.56 36 SER B O 1
ATOM 1651 N N . ALA B 1 37 ? -8.992 1.815 0.37 1 97.56 37 ALA B N 1
ATOM 1652 C CA . ALA B 1 37 ? -10.344 2.35 0.468 1 97.56 37 ALA B CA 1
ATOM 1653 C C . ALA B 1 37 ? -10.328 3.826 0.846 1 97.56 37 ALA B C 1
ATOM 1655 O O . ALA B 1 37 ? -9.539 4.246 1.693 1 97.56 37 ALA B O 1
ATOM 1656 N N . SER B 1 38 ? -11.219 4.574 0.218 1 96.69 38 SER B N 1
ATOM 1657 C CA . SER B 1 38 ? -11.383 5.977 0.591 1 96.69 38 SER B CA 1
ATOM 1658 C C . SER B 1 38 ? -11.977 6.109 1.989 1 96.69 38 SER B C 1
ATOM 1660 O O . SER B 1 38 ? -12.93 5.414 2.334 1 96.69 38 SER B O 1
ATOM 1662 N N . HIS B 1 39 ? -11.352 6.938 2.824 1 95.5 39 HIS B N 1
ATOM 1663 C CA . HIS B 1 39 ? -11.953 7.285 4.109 1 95.5 39 HIS B CA 1
ATOM 1664 C C . HIS B 1 39 ? -12.695 8.617 4.023 1 95.5 39 HIS B C 1
ATOM 1666 O O . HIS B 1 39 ? -12.094 9.68 4.16 1 95.5 39 HIS B O 1
ATOM 1672 N N . LEU B 1 40 ? -14.039 8.586 3.795 1 91.62 40 LEU B N 1
ATOM 1673 C CA . LEU B 1 40 ? -14.945 9.727 3.752 1 91.62 40 LEU B CA 1
ATOM 1674 C C . LEU B 1 40 ? -14.461 10.773 2.758 1 91.62 40 LEU B C 1
ATOM 1676 O O . LEU B 1 40 ? -14.766 11.961 2.902 1 91.62 40 LEU B O 1
ATOM 1680 N N . GLY B 1 41 ? -13.531 10.406 1.886 1 94.56 41 GLY B N 1
ATOM 1681 C CA . GLY B 1 41 ? -13.016 11.328 0.88 1 94.56 41 GLY B CA 1
ATOM 1682 C C . GLY B 1 41 ? -11.836 12.148 1.365 1 94.56 41 GLY B C 1
ATOM 1683 O O . GLY B 1 41 ? -11.352 13.023 0.649 1 94.56 41 GLY B O 1
ATOM 1684 N N . PHE B 1 42 ? -11.336 11.852 2.561 1 96.44 42 PHE B N 1
ATOM 1685 C CA . PHE B 1 42 ? -10.25 12.648 3.133 1 96.44 42 PHE B CA 1
ATOM 1686 C C . PHE B 1 42 ? -8.898 12 2.861 1 96.44 42 PHE B C 1
ATOM 1688 O O . PHE B 1 42 ? -7.887 12.695 2.736 1 96.44 42 PHE B O 1
ATOM 1695 N N . SER B 1 43 ? -8.867 10.719 2.832 1 97.44 43 SER B N 1
ATOM 1696 C CA . SER B 1 43 ? -7.645 9.945 2.641 1 97.44 43 SER B CA 1
ATOM 1697 C C . SER B 1 43 ? -7.949 8.547 2.107 1 97.44 43 SER B C 1
ATOM 1699 O O . SER B 1 43 ? -9.109 8.203 1.882 1 97.44 43 SER B O 1
ATOM 1701 N N . HIS B 1 44 ? -6.938 7.816 1.856 1 98.19 44 HIS B N 1
ATOM 1702 C CA . HIS B 1 44 ? -7.066 6.426 1.438 1 98.19 44 HIS B CA 1
ATOM 1703 C C . HIS B 1 44 ? -6.41 5.488 2.443 1 98.19 44 HIS B C 1
ATOM 1705 O O . HIS B 1 44 ? -5.203 5.562 2.676 1 98.19 44 HIS B O 1
ATOM 1711 N N . ILE B 1 45 ? -7.195 4.625 3.008 1 98.06 45 ILE B N 1
ATOM 1712 C CA . ILE B 1 45 ? -6.723 3.635 3.971 1 98.06 45 ILE B CA 1
ATOM 1713 C C . ILE B 1 45 ? -6.086 2.461 3.23 1 98.06 45 ILE B C 1
ATOM 1715 O O . ILE B 1 45 ? -6.715 1.848 2.365 1 98.06 45 ILE B O 1
ATOM 1719 N N . PRO B 1 46 ? -4.875 2.18 3.545 1 98.56 46 PRO B N 1
ATOM 1720 C CA . PRO B 1 46 ? -4.258 0.994 2.945 1 98.56 46 PRO B CA 1
ATOM 1721 C C . PRO B 1 46 ? -4.566 -0.287 3.719 1 98.56 46 PRO B C 1
ATOM 1723 O O . PRO B 1 46 ? -5.004 -0.227 4.871 1 98.56 46 PRO B O 1
ATOM 1726 N N . GLY B 1 47 ? -4.367 -1.406 3.043 1 98.56 47 GLY B N 1
ATOM 1727 C CA . GLY B 1 47 ? -4.414 -2.725 3.656 1 98.56 47 GLY B CA 1
ATOM 1728 C C . GLY B 1 47 ? -3.561 -3.75 2.938 1 98.56 47 GLY B C 1
ATOM 1729 O O . GLY B 1 47 ? -3.395 -3.682 1.717 1 98.56 47 GLY B O 1
ATOM 1730 N N . LEU B 1 48 ? -3.041 -4.664 3.699 1 98.81 48 LEU B N 1
ATOM 1731 C CA . LEU B 1 48 ? -2.242 -5.777 3.193 1 98.81 48 LEU B CA 1
ATOM 1732 C C . LEU B 1 48 ? -2.689 -7.094 3.814 1 98.81 48 LEU B C 1
ATOM 1734 O O . LEU B 1 48 ? -2.805 -7.203 5.035 1 98.81 48 LEU B O 1
ATOM 1738 N N . PHE B 1 49 ? -3.033 -8.062 2.98 1 98.75 49 PHE B N 1
ATOM 1739 C CA . PHE B 1 49 ? -3.234 -9.422 3.48 1 98.75 49 PHE B CA 1
ATOM 1740 C C . PHE B 1 49 ? -1.91 -10.164 3.566 1 98.75 49 PHE B C 1
ATOM 1742 O O . PHE B 1 49 ? -1.224 -10.344 2.559 1 98.75 49 PHE B O 1
ATOM 1749 N N . LYS B 1 50 ? -1.611 -10.758 4.723 1 98.12 50 LYS B N 1
ATOM 1750 C CA . LYS B 1 50 ? -0.262 -11.25 4.977 1 98.12 50 LYS B CA 1
ATOM 1751 C C . LYS B 1 50 ? -0.178 -12.758 4.75 1 98.12 50 LYS B C 1
ATOM 1753 O O . LYS B 1 50 ? 0.914 -13.328 4.738 1 98.12 50 LYS B O 1
ATOM 1758 N N . GLU B 1 51 ? -1.296 -13.375 4.582 1 98.62 51 GLU B N 1
ATOM 1759 C CA . GLU B 1 51 ? -1.325 -14.82 4.363 1 98.62 51 GLU B CA 1
ATOM 1760 C C . GLU B 1 51 ? -2.016 -15.164 3.047 1 98.62 51 GLU B C 1
ATOM 1762 O O . GLU B 1 51 ? -3.246 -15.133 2.961 1 98.62 51 GLU B O 1
ATOM 1767 N N . VAL B 1 52 ? -1.257 -15.531 2.105 1 98.69 52 VAL B N 1
ATOM 1768 C CA . VAL B 1 52 ? -1.703 -15.836 0.751 1 98.69 52 VAL B CA 1
ATOM 1769 C C . VAL B 1 52 ? -0.99 -17.094 0.243 1 98.69 52 VAL B C 1
ATOM 1771 O O . VAL B 1 52 ? 0.18 -17.312 0.562 1 98.69 52 VAL B O 1
ATOM 1774 N N . SER B 1 53 ? -1.654 -17.859 -0.428 1 98.81 53 SER B N 1
ATOM 1775 C CA . SER B 1 53 ? -1.084 -19.062 -1.044 1 98.81 53 SER B CA 1
ATOM 1776 C C . SER B 1 53 ? -1.744 -19.359 -2.387 1 98.81 53 SER B C 1
ATOM 1778 O O . SER B 1 53 ? -2.768 -18.766 -2.727 1 98.81 53 SER B O 1
ATOM 1780 N N . GLY B 1 54 ? -1.083 -20.25 -3.166 1 98.69 54 GLY B N 1
ATOM 1781 C CA . GLY B 1 54 ? -1.667 -20.656 -4.434 1 98.69 54 GLY B CA 1
ATOM 1782 C C . GLY B 1 54 ? -0.632 -21.109 -5.449 1 98.69 54 GLY B C 1
ATOM 1783 O O . GLY B 1 54 ? 0.496 -21.453 -5.09 1 98.69 54 GLY B O 1
ATOM 1784 N N . SER B 1 55 ? -1.095 -21.172 -6.641 1 98.81 55 SER B N 1
ATOM 1785 C CA . SER B 1 55 ? -0.258 -21.594 -7.758 1 98.81 55 SER B CA 1
ATOM 1786 C C . SER B 1 55 ? -0.851 -21.156 -9.094 1 98.81 55 SER B C 1
ATOM 1788 O O . SER B 1 55 ? -1.984 -20.672 -9.141 1 98.81 55 SER B O 1
ATOM 1790 N N . TYR B 1 56 ? -0.077 -21.297 -10.07 1 98.75 56 TYR B N 1
ATOM 1791 C CA . TYR B 1 56 ? -0.533 -21.062 -11.438 1 98.75 56 TYR B CA 1
ATOM 1792 C C . TYR B 1 56 ? 0.354 -21.781 -12.438 1 98.75 56 TYR B C 1
ATOM 1794 O O . TYR B 1 56 ? 1.435 -22.266 -12.086 1 98.75 56 TYR B O 1
ATOM 1802 N N . VAL B 1 57 ? -0.156 -21.906 -13.57 1 98.62 57 VAL B N 1
ATOM 1803 C CA . VAL B 1 57 ? 0.597 -22.422 -14.711 1 98.62 57 VAL B CA 1
ATOM 1804 C C . VAL B 1 57 ? 0.856 -21.281 -15.703 1 98.62 57 VAL B C 1
ATOM 1806 O O . VAL B 1 57 ? -0.041 -20.484 -15.992 1 98.62 57 VAL B O 1
ATOM 1809 N N . TYR B 1 58 ? 2.068 -21.234 -16.188 1 98.12 58 TYR B N 1
ATOM 1810 C CA . TYR B 1 58 ? 2.492 -20.156 -17.062 1 98.12 58 TYR B CA 1
ATOM 1811 C C . TYR B 1 58 ? 3.281 -20.672 -18.25 1 98.12 58 TYR B C 1
ATOM 1813 O O . TYR B 1 58 ? 4.152 -21.531 -18.094 1 98.12 58 TYR B O 1
ATOM 1821 N N . ASP B 1 59 ? 2.879 -20.172 -19.406 1 96.69 59 ASP B N 1
ATOM 1822 C CA . ASP B 1 59 ? 3.594 -20.438 -20.656 1 96.69 59 ASP B CA 1
ATOM 1823 C C . ASP B 1 59 ? 4.383 -19.219 -21.109 1 96.69 59 ASP B C 1
ATOM 1825 O O . ASP B 1 59 ? 3.805 -18.25 -21.609 1 96.69 59 ASP B O 1
ATOM 1829 N N . SER B 1 60 ? 5.648 -19.297 -20.969 1 93.75 60 SER B N 1
ATOM 1830 C CA . SER B 1 60 ? 6.496 -18.141 -21.234 1 93.75 60 SER B CA 1
ATOM 1831 C C . SER B 1 60 ? 6.516 -17.797 -22.719 1 93.75 60 SER B C 1
ATOM 1833 O O . SER B 1 60 ? 6.855 -16.672 -23.094 1 93.75 60 SER B O 1
ATOM 1835 N N . GLU B 1 61 ? 6.215 -18.594 -23.578 1 93.44 61 GLU B N 1
ATOM 1836 C CA . GLU B 1 61 ? 6.215 -18.344 -25.016 1 93.44 61 GLU B CA 1
ATOM 1837 C C . GLU B 1 61 ? 4.973 -17.562 -25.438 1 93.44 61 GLU B C 1
ATOM 1839 O O . GLU B 1 61 ? 5.062 -16.625 -26.234 1 93.44 61 GLU B O 1
ATOM 1844 N N . THR B 1 62 ? 3.889 -17.969 -24.922 1 94.06 62 THR B N 1
ATOM 1845 C CA . THR B 1 62 ? 2.635 -17.359 -25.359 1 94.06 62 THR B CA 1
ATOM 1846 C C . THR B 1 62 ? 2.205 -16.25 -24.406 1 94.06 62 THR B C 1
ATOM 1848 O O . THR B 1 62 ? 1.357 -15.422 -24.75 1 94.06 62 THR B O 1
ATOM 1851 N N . GLY B 1 63 ? 2.711 -16.328 -23.156 1 95.25 63 GLY B N 1
ATOM 1852 C CA . GLY B 1 63 ? 2.277 -15.398 -22.125 1 95.25 63 GLY B CA 1
ATOM 1853 C C . GLY B 1 63 ? 1.015 -15.852 -21.422 1 95.25 63 GLY B C 1
ATOM 1854 O O . GLY B 1 63 ? 0.506 -15.156 -20.531 1 95.25 63 GLY B O 1
ATOM 1855 N N . GLU B 1 64 ? 0.567 -16.984 -21.75 1 97 64 GLU B N 1
ATOM 1856 C CA . GLU B 1 64 ? -0.688 -17.469 -21.188 1 97 64 GLU B CA 1
ATOM 1857 C C . GLU B 1 64 ? -0.513 -17.906 -19.734 1 97 64 GLU B C 1
ATOM 1859 O O . GLU B 1 64 ? 0.454 -18.594 -19.406 1 97 64 GLU B O 1
ATOM 1864 N N . ILE B 1 65 ? -1.454 -17.516 -18.953 1 98 65 ILE B N 1
ATOM 1865 C CA . ILE B 1 65 ? -1.577 -17.969 -17.578 1 98 65 ILE B CA 1
ATOM 1866 C C . ILE B 1 65 ? -2.854 -18.781 -17.406 1 98 65 ILE B C 1
ATOM 1868 O O . ILE B 1 65 ? -3.926 -18.375 -17.859 1 98 65 ILE B O 1
ATOM 1872 N N . LYS B 1 66 ? -2.709 -19.953 -16.766 1 97.88 66 LYS B N 1
ATOM 1873 C CA . LYS B 1 66 ? -3.877 -20.797 -16.531 1 97.88 66 LYS B CA 1
ATOM 1874 C C . LYS B 1 66 ? -3.764 -21.547 -15.211 1 97.88 66 LYS B C 1
ATOM 1876 O O . LYS B 1 66 ? -2.723 -21.5 -14.555 1 97.88 66 LYS B O 1
ATOM 1881 N N . ASP B 1 67 ? -4.883 -22.141 -14.797 1 98.62 67 ASP B N 1
ATOM 1882 C CA . ASP B 1 67 ? -4.977 -22.938 -13.57 1 98.62 67 ASP B CA 1
ATOM 1883 C C . ASP B 1 67 ? -4.531 -22.125 -12.359 1 98.62 67 ASP B C 1
ATOM 1885 O O . ASP B 1 67 ? -3.812 -22.625 -11.492 1 98.62 67 ASP B O 1
ATOM 1889 N N . VAL B 1 68 ? -4.883 -20.891 -12.422 1 98.88 68 VAL B N 1
ATOM 1890 C CA . VAL B 1 68 ? -4.578 -20.031 -11.289 1 98.88 68 VAL B CA 1
ATOM 1891 C C . VAL B 1 68 ? -5.469 -20.391 -10.102 1 98.88 68 VAL B C 1
ATOM 1893 O O . VAL B 1 68 ? -6.688 -20.516 -10.25 1 98.88 68 VAL B O 1
ATOM 1896 N N . GLN B 1 69 ? -4.91 -20.609 -9 1 98.88 69 GLN B N 1
ATOM 1897 C CA . GLN B 1 69 ? -5.555 -20.75 -7.703 1 98.88 69 GLN B CA 1
ATOM 1898 C C . GLN B 1 69 ? -4.875 -19.875 -6.656 1 98.88 69 GLN B C 1
ATOM 1900 O O . GLN B 1 69 ? -3.668 -19.969 -6.438 1 98.88 69 GLN B O 1
ATOM 1905 N N . VAL B 1 70 ? -5.664 -19.047 -6.066 1 98.94 70 VAL B N 1
ATOM 1906 C CA . VAL B 1 70 ? -5.156 -18.172 -5.008 1 98.94 70 VAL B CA 1
ATOM 1907 C C . VAL B 1 70 ? -6.078 -18.25 -3.795 1 98.94 70 VAL B C 1
ATOM 1909 O O . VAL B 1 70 ? -7.305 -18.234 -3.936 1 98.94 70 VAL B O 1
ATOM 1912 N N . VAL B 1 71 ? -5.535 -18.359 -2.609 1 98.94 71 VAL B N 1
ATOM 1913 C CA . VAL B 1 71 ? -6.25 -18.328 -1.34 1 98.94 71 VAL B CA 1
ATOM 1914 C C . VAL B 1 71 ? -5.699 -17.203 -0.469 1 98.94 71 VAL B C 1
ATOM 1916 O O . VAL B 1 71 ? -4.484 -17.094 -0.273 1 98.94 71 VAL B O 1
ATOM 1919 N N . VAL B 1 72 ? -6.578 -16.391 -0.026 1 98.88 72 VAL B N 1
ATOM 1920 C CA . VAL B 1 72 ? -6.246 -15.289 0.873 1 98.88 72 VAL B CA 1
ATOM 1921 C C . VAL B 1 72 ? -6.941 -15.492 2.215 1 98.88 72 VAL B C 1
ATOM 1923 O O . VAL B 1 72 ? -8.156 -15.703 2.266 1 98.88 72 VAL B O 1
ATOM 1926 N N . LYS B 1 73 ? -6.215 -15.414 3.291 1 98.88 73 LYS B N 1
ATOM 1927 C CA . LYS B 1 73 ? -6.816 -15.469 4.621 1 98.88 73 LYS B CA 1
ATOM 1928 C C . LYS B 1 73 ? -7.312 -14.094 5.051 1 98.88 73 LYS B C 1
ATOM 1930 O O . LYS B 1 73 ? -6.52 -13.172 5.242 1 98.88 73 LYS B O 1
ATOM 1935 N N . ILE B 1 74 ? -8.57 -13.992 5.32 1 98.44 74 ILE B N 1
ATOM 1936 C CA . ILE B 1 74 ? -9.219 -12.719 5.598 1 98.44 74 ILE B CA 1
ATOM 1937 C C . ILE B 1 74 ? -8.711 -12.156 6.926 1 98.44 74 ILE B C 1
ATOM 1939 O O . ILE B 1 74 ? -8.43 -10.961 7.039 1 98.44 74 ILE B O 1
ATOM 1943 N N . PRO B 1 75 ? -8.445 -13 7.934 1 98.38 75 PRO B N 1
ATOM 1944 C CA . PRO B 1 75 ? -8 -12.469 9.227 1 98.38 75 PRO B CA 1
ATOM 1945 C C . PRO B 1 75 ? -6.586 -11.891 9.18 1 98.38 75 PRO B C 1
ATOM 1947 O O . PRO B 1 75 ? -6.141 -11.258 10.133 1 98.38 75 PRO B O 1
ATOM 1950 N N . SER B 1 76 ? -5.922 -12.094 8.086 1 98.31 76 SER B N 1
ATOM 1951 C CA . SER B 1 76 ? -4.531 -11.648 8.016 1 98.31 76 SER B CA 1
ATOM 1952 C C . SER B 1 76 ? -4.441 -10.188 7.574 1 98.31 76 SER B C 1
ATOM 1954 O O . SER B 1 76 ? -3.342 -9.656 7.418 1 98.31 76 SER B O 1
ATOM 1956 N N . LEU B 1 77 ? -5.555 -9.531 7.371 1 98.25 77 LEU B N 1
ATOM 1957 C CA . LEU B 1 77 ? -5.598 -8.141 6.934 1 98.25 77 LEU B CA 1
ATOM 1958 C C . LEU B 1 77 ? -4.902 -7.23 7.938 1 98.25 77 LEU B C 1
ATOM 1960 O O . LEU B 1 77 ? -5.145 -7.332 9.141 1 98.25 77 LEU B O 1
ATOM 1964 N N . ASP B 1 78 ? -4.059 -6.418 7.469 1 98.38 78 ASP B N 1
ATOM 1965 C CA . ASP B 1 78 ? -3.369 -5.391 8.242 1 98.38 78 ASP B CA 1
ATOM 1966 C C . ASP B 1 78 ? -3.512 -4.02 7.594 1 98.38 78 ASP B C 1
ATOM 1968 O O . ASP B 1 78 ? -2.996 -3.791 6.496 1 98.38 78 ASP B O 1
ATOM 1972 N N . THR B 1 79 ? -4.188 -3.088 8.234 1 97.88 79 THR B N 1
ATOM 1973 C CA . THR B 1 79 ? -4.41 -1.749 7.699 1 97.88 79 THR B CA 1
ATOM 1974 C C . THR B 1 79 ? -3.477 -0.738 8.359 1 97.88 79 THR B C 1
ATOM 1976 O O . THR B 1 79 ? -3.57 0.463 8.102 1 97.88 79 THR B O 1
ATOM 1979 N N . GLY B 1 80 ? -2.65 -1.248 9.258 1 97.38 80 GLY B N 1
ATOM 1980 C CA . GLY B 1 80 ? -1.717 -0.383 9.961 1 97.38 80 GLY B CA 1
ATOM 1981 C C . GLY B 1 80 ? -2.25 0.112 11.297 1 97.38 80 GLY B C 1
ATOM 1982 O O . GLY B 1 80 ? -1.593 0.9 11.977 1 97.38 80 GLY B O 1
ATOM 1983 N N . PHE B 1 81 ? -3.408 -0.244 11.688 1 97.62 81 PHE B N 1
ATOM 1984 C CA . PHE B 1 81 ? -4.039 0.151 12.938 1 97.62 81 PHE B CA 1
ATOM 1985 C C . PHE B 1 81 ? -4.848 -1 13.523 1 97.62 81 PHE B C 1
ATOM 1987 O O . PHE B 1 81 ? -5.91 -1.351 13 1 97.62 81 PHE B O 1
ATOM 1994 N N . ALA B 1 82 ? -4.398 -1.558 14.648 1 96.38 82 ALA B N 1
ATOM 1995 C CA . ALA B 1 82 ? -4.891 -2.816 15.195 1 96.38 82 ALA B CA 1
ATOM 1996 C C . ALA B 1 82 ? -6.379 -2.725 15.523 1 96.38 82 ALA B C 1
ATOM 1998 O O . ALA B 1 82 ? -7.137 -3.662 15.266 1 96.38 82 ALA B O 1
ATOM 1999 N N . GLU B 1 83 ? -6.793 -1.672 16.141 1 96.38 83 GLU B N 1
ATOM 2000 C CA . GLU B 1 83 ? -8.195 -1.527 16.5 1 96.38 83 GLU B CA 1
ATOM 2001 C C . GLU B 1 83 ? -9.102 -1.562 15.273 1 96.38 83 GLU B C 1
ATOM 2003 O O . GLU B 1 83 ? -10.156 -2.199 15.281 1 96.38 83 GLU B O 1
ATOM 2008 N N . ARG B 1 84 ? -8.766 -0.806 14.258 1 96.12 84 ARG B N 1
ATOM 2009 C CA . ARG B 1 84 ? -9.516 -0.851 13 1 96.12 84 ARG B CA 1
ATOM 2010 C C . ARG B 1 84 ? -9.562 -2.27 12.445 1 96.12 84 ARG B C 1
ATOM 2012 O O . ARG B 1 84 ? -10.617 -2.734 12.016 1 96.12 84 ARG B O 1
ATOM 2019 N N . ASP B 1 85 ? -8.453 -2.959 12.422 1 96.69 85 ASP B N 1
ATOM 2020 C CA . ASP B 1 85 ? -8.391 -4.32 11.906 1 96.69 85 ASP B CA 1
ATOM 2021 C C . ASP B 1 85 ? -9.359 -5.234 12.656 1 96.69 85 ASP B C 1
ATOM 2023 O O . ASP B 1 85 ? -10.062 -6.043 12.039 1 96.69 85 ASP B O 1
ATOM 2027 N N . GLU B 1 86 ? -9.344 -5.086 13.969 1 95.88 86 GLU B N 1
ATOM 2028 C CA . GLU B 1 86 ? -10.266 -5.879 14.773 1 95.88 86 GLU B CA 1
ATOM 2029 C C . GLU B 1 86 ? -11.711 -5.594 14.391 1 95.88 86 GLU B C 1
ATOM 2031 O O . GLU B 1 86 ? -12.508 -6.52 14.203 1 95.88 86 GLU B O 1
ATOM 2036 N N . HIS B 1 87 ? -12.07 -4.391 14.25 1 94.12 87 HIS B N 1
ATOM 2037 C CA . HIS B 1 87 ? -13.43 -4.008 13.875 1 94.12 87 HIS B CA 1
ATOM 2038 C C . HIS B 1 87 ? -13.781 -4.527 12.484 1 94.12 87 HIS B C 1
ATOM 2040 O O . HIS B 1 87 ? -14.898 -5.008 12.258 1 94.12 87 HIS B O 1
ATOM 2046 N N . LEU B 1 88 ? -12.859 -4.484 11.602 1 94.12 88 LEU B N 1
ATOM 2047 C CA . LEU B 1 88 ? -13.102 -4.902 10.227 1 94.12 88 LEU B CA 1
ATOM 2048 C C . LEU B 1 88 ? -13.43 -6.391 10.156 1 94.12 88 LEU B C 1
ATOM 2050 O O . LEU B 1 88 ? -14.195 -6.824 9.297 1 94.12 88 LEU B O 1
ATOM 2054 N N . GLN B 1 89 ? -12.828 -7.156 11.031 1 95.06 89 GLN B N 1
ATOM 2055 C CA . GLN B 1 89 ? -13.102 -8.586 11.016 1 95.06 89 GLN B CA 1
ATOM 2056 C C . GLN B 1 89 ? -14.578 -8.875 11.25 1 95.06 89 GLN B C 1
ATOM 2058 O O . GLN B 1 89 ? -15.125 -9.844 10.719 1 95.06 89 GLN B O 1
ATOM 2063 N N . LYS B 1 90 ? -15.219 -8.039 11.984 1 92.19 90 LYS B N 1
ATOM 2064 C CA . LYS B 1 90 ? -16.656 -8.18 12.227 1 92.19 90 LYS B CA 1
ATOM 2065 C C . LYS B 1 90 ? -17.453 -7.875 10.969 1 92.19 90 LYS B C 1
ATOM 2067 O O . LYS B 1 90 ? -18.344 -8.641 10.594 1 92.19 90 LYS B O 1
ATOM 2072 N N . TYR B 1 91 ? -17.125 -6.844 10.32 1 89.88 91 TYR B N 1
ATOM 2073 C CA . TYR B 1 91 ? -17.844 -6.449 9.109 1 89.88 91 TYR B CA 1
ATOM 2074 C C . TYR B 1 91 ? -17.609 -7.457 7.988 1 89.88 91 TYR B C 1
ATOM 2076 O O . TYR B 1 91 ? -18.5 -7.688 7.16 1 89.88 91 TYR B O 1
ATOM 2084 N N . LEU B 1 92 ? -16.453 -8.023 8.008 1 94.31 92 LEU B N 1
ATOM 2085 C CA . LEU B 1 92 ? -16.094 -8.992 6.977 1 94.31 92 LEU B CA 1
ATOM 2086 C C . LEU B 1 92 ? -16.609 -10.383 7.332 1 94.31 92 LEU B C 1
ATOM 2088 O O . LEU B 1 92 ? -16.531 -11.305 6.516 1 94.31 92 LEU B O 1
ATOM 2092 N N . GLU B 1 93 ? -17.047 -10.516 8.523 1 96.19 93 GLU B N 1
ATOM 2093 C CA . GLU B 1 93 ? -17.5 -11.805 9.047 1 96.19 93 GLU B CA 1
ATOM 2094 C C . GLU B 1 93 ? -16.453 -12.891 8.82 1 96.19 93 GLU B C 1
ATOM 2096 O O . GLU B 1 93 ? -16.781 -13.961 8.305 1 96.19 93 GLU B O 1
ATOM 2101 N N . SER B 1 94 ? -15.25 -12.586 9.234 1 96.44 94 SER B N 1
ATOM 2102 C CA . SER B 1 94 ? -14.094 -13.414 8.906 1 96.44 94 SER B CA 1
ATOM 2103 C C . SER B 1 94 ? -14.156 -14.758 9.625 1 96.44 94 SER B C 1
ATOM 2105 O O . SER B 1 94 ? -13.547 -15.734 9.18 1 96.44 94 SER B O 1
ATOM 2107 N N . ALA B 1 95 ? -14.797 -14.883 10.773 1 97.38 95 ALA B N 1
ATOM 2108 C CA . ALA B 1 95 ? -14.953 -16.156 11.469 1 97.38 95 ALA B CA 1
ATOM 2109 C C . ALA B 1 95 ? -15.773 -17.141 10.633 1 97.38 95 ALA B C 1
ATOM 2111 O O . ALA B 1 95 ? -15.461 -18.344 10.586 1 97.38 95 ALA B O 1
ATOM 2112 N N . GLN B 1 96 ? -16.812 -16.656 9.992 1 97.62 96 GLN B N 1
ATOM 2113 C CA . GLN B 1 96 ? -17.688 -17.469 9.148 1 97.62 96 GLN B CA 1
ATOM 2114 C C . GLN B 1 96 ? -17.062 -17.688 7.773 1 97.62 96 GLN B C 1
ATOM 2116 O O . GLN B 1 96 ? -17.219 -18.75 7.184 1 97.62 96 GLN B O 1
ATOM 2121 N N . PHE B 1 97 ? -16.453 -16.703 7.277 1 98.31 97 PHE B N 1
ATOM 2122 C CA . PHE B 1 97 ? -15.828 -16.734 5.957 1 98.31 97 PHE B CA 1
ATOM 2123 C C . PHE B 1 97 ? -14.344 -16.391 6.047 1 98.31 97 PHE B C 1
ATOM 2125 O O . PHE B 1 97 ? -13.922 -15.312 5.629 1 98.31 97 PHE B O 1
ATOM 2132 N N . PRO B 1 98 ? -13.547 -17.266 6.445 1 98.5 98 PRO B N 1
ATOM 2133 C CA . PRO B 1 98 ? -12.156 -16.953 6.789 1 98.5 98 PRO B CA 1
ATOM 2134 C C . PRO B 1 98 ? -11.258 -16.828 5.562 1 98.5 98 PRO B C 1
ATOM 2136 O O . PRO B 1 98 ? -10.117 -16.359 5.672 1 98.5 98 PRO B O 1
ATOM 2139 N N . GLU B 1 99 ? -11.82 -17.219 4.312 1 98.75 99 GLU B N 1
ATOM 2140 C CA . GLU B 1 99 ? -10.961 -17.188 3.129 1 98.75 99 GLU B CA 1
ATOM 2141 C C . GLU B 1 99 ? -11.656 -16.5 1.961 1 98.75 99 GLU B C 1
ATOM 2143 O O . GLU B 1 99 ? -12.875 -16.578 1.822 1 98.75 99 GLU B O 1
ATOM 2148 N N . ALA B 1 100 ? -10.898 -15.828 1.209 1 98.75 100 ALA B N 1
ATOM 2149 C CA . ALA B 1 100 ? -11.242 -15.492 -0.17 1 98.75 100 ALA B CA 1
ATOM 2150 C C . ALA B 1 100 ? -10.438 -16.328 -1.156 1 98.75 100 ALA B C 1
ATOM 2152 O O . ALA B 1 100 ? -9.258 -16.609 -0.922 1 98.75 100 ALA B O 1
ATOM 2153 N N . THR B 1 101 ? -11.039 -16.688 -2.285 1 98.94 101 THR B N 1
ATOM 2154 C CA . THR B 1 101 ? -10.344 -17.531 -3.244 1 98.94 101 THR B CA 1
ATOM 2155 C C . THR B 1 101 ? -10.594 -17.062 -4.672 1 98.94 101 THR B C 1
ATOM 2157 O O . THR B 1 101 ? -11.602 -16.406 -4.949 1 98.94 101 THR B O 1
ATOM 2160 N N . PHE B 1 102 ? -9.68 -17.281 -5.441 1 98.94 102 PHE B N 1
ATOM 2161 C CA . PHE B 1 102 ? -9.797 -17.062 -6.879 1 98.94 102 PHE B CA 1
ATOM 2162 C C . PHE B 1 102 ? -9.344 -18.281 -7.656 1 98.94 102 PHE B C 1
ATOM 2164 O O . PHE B 1 102 ? -8.305 -18.875 -7.348 1 98.94 102 PHE B O 1
ATOM 2171 N N . LYS B 1 103 ? -10.078 -18.656 -8.68 1 98.94 103 LYS B N 1
ATOM 2172 C CA . LYS B 1 103 ? -9.758 -19.719 -9.625 1 98.94 103 LYS B CA 1
ATOM 2173 C C . LYS B 1 103 ? -9.992 -19.266 -11.062 1 98.94 103 LYS B C 1
ATOM 2175 O O . LYS B 1 103 ? -11.094 -18.859 -11.422 1 98.94 103 LYS B O 1
ATOM 2180 N N . SER B 1 104 ? -8.992 -19.484 -11.867 1 98.88 104 SER B N 1
ATOM 2181 C CA . SER B 1 104 ? -9.125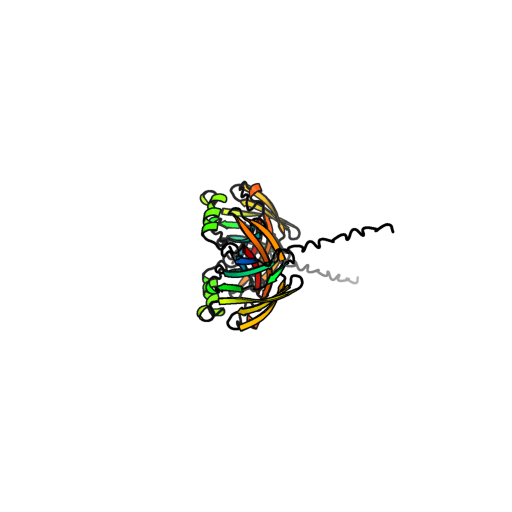 -19 -13.234 1 98.88 104 SER B CA 1
ATOM 2182 C C . SER B 1 104 ? -9.938 -19.969 -14.086 1 98.88 104 SER B C 1
ATOM 2184 O O . SER B 1 104 ? -9.961 -21.172 -13.812 1 98.88 104 SER B O 1
ATOM 2186 N N . THR B 1 105 ? -10.594 -19.359 -15.078 1 98.81 105 THR B N 1
ATOM 2187 C CA . THR B 1 105 ? -11.375 -20.172 -16.016 1 98.81 105 THR B CA 1
ATOM 2188 C C . THR B 1 105 ? -11.008 -19.828 -17.453 1 98.81 105 THR B C 1
ATOM 2190 O O . THR B 1 105 ? -11.422 -20.531 -18.391 1 98.81 105 THR B O 1
ATOM 2193 N N . GLY B 1 106 ? -10.258 -18.734 -17.609 1 98.56 106 GLY B N 1
ATOM 2194 C CA . GLY B 1 106 ? -9.914 -18.375 -18.969 1 98.56 106 GLY B CA 1
ATOM 2195 C C . GLY B 1 106 ? -8.82 -17.328 -19.062 1 98.56 106 GLY B C 1
ATOM 2196 O O . GLY B 1 106 ? -8.523 -16.656 -18.062 1 98.56 106 GLY B O 1
ATOM 2197 N N . TRP B 1 107 ? -8.219 -17.234 -20.234 1 98.56 107 TRP B N 1
ATOM 2198 C CA . TRP B 1 107 ? -7.172 -16.266 -20.578 1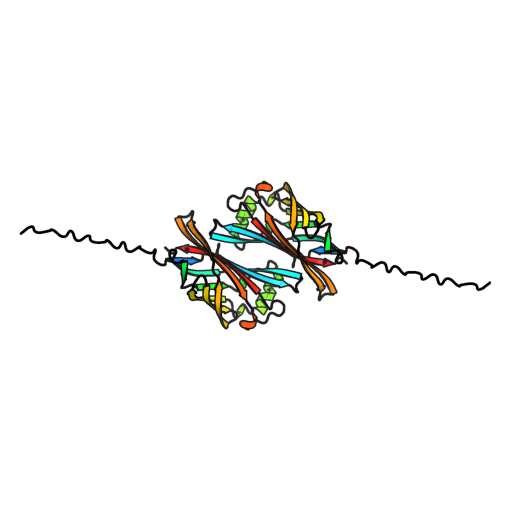 98.56 107 TRP B CA 1
ATOM 2199 C C . TRP B 1 107 ? -7.309 -15.805 -22.016 1 98.56 107 TRP B C 1
ATOM 2201 O O . TRP B 1 107 ? -7.48 -16.625 -22.922 1 98.56 107 TRP B O 1
ATOM 2211 N N . LYS B 1 108 ? -7.285 -14.477 -22.172 1 98 108 LYS B N 1
ATOM 2212 C CA . LYS B 1 108 ? -7.277 -13.93 -23.516 1 98 108 LYS B CA 1
ATOM 2213 C C . LYS B 1 108 ? -6.59 -12.562 -23.562 1 98 108 LYS B C 1
ATOM 2215 O O . LYS B 1 108 ? -7.043 -11.617 -22.922 1 98 108 LYS B O 1
ATOM 2220 N N . ASP B 1 109 ? -5.484 -12.445 -24.266 1 95.88 109 ASP B N 1
ATOM 2221 C CA . ASP B 1 109 ? -4.828 -11.172 -24.562 1 95.88 109 ASP B CA 1
ATOM 2222 C C . ASP B 1 109 ? -4.559 -10.383 -23.281 1 95.88 109 ASP B C 1
ATOM 2224 O O . ASP B 1 109 ? -4.926 -9.211 -23.188 1 95.88 109 ASP B O 1
ATOM 2228 N N . GLY B 1 110 ? -4.051 -11.117 -22.312 1 98 110 GLY B N 1
ATOM 2229 C CA . GLY B 1 110 ? -3.635 -10.43 -21.094 1 98 110 GLY B CA 1
ATOM 2230 C C . GLY B 1 110 ? -4.75 -10.281 -20.078 1 98 110 GLY B C 1
ATOM 2231 O O . GLY B 1 110 ? -4.551 -9.695 -19.016 1 98 110 GLY B O 1
ATOM 2232 N N . GLN B 1 111 ? -5.926 -10.773 -20.438 1 98.81 111 GLN B N 1
ATOM 2233 C CA . GLN B 1 111 ? -7.07 -10.75 -19.531 1 98.81 111 GLN B CA 1
ATOM 2234 C C . GLN B 1 111 ? -7.301 -12.117 -18.891 1 98.81 111 GLN B C 1
ATOM 2236 O O . GLN B 1 111 ? -7.449 -13.117 -19.594 1 98.81 111 GLN B O 1
ATOM 2241 N N . LEU B 1 112 ? -7.305 -12.109 -17.609 1 98.88 112 LEU B N 1
ATOM 2242 C CA . LEU B 1 112 ? -7.562 -13.328 -16.844 1 98.88 112 LEU B CA 1
ATOM 2243 C C . LEU B 1 112 ? -8.992 -13.344 -16.328 1 98.88 112 LEU B C 1
ATOM 2245 O O . LEU B 1 112 ? -9.406 -12.438 -15.602 1 98.88 112 LEU B O 1
ATOM 2249 N N . THR B 1 113 ? -9.75 -14.281 -16.719 1 98.94 113 THR B N 1
ATOM 2250 C CA . THR B 1 113 ? -11.102 -14.5 -16.219 1 98.94 113 THR B CA 1
ATOM 2251 C C . THR B 1 113 ? -11.125 -15.609 -15.172 1 98.94 113 THR B C 1
ATOM 2253 O O . THR B 1 113 ? -10.445 -16.625 -15.336 1 98.94 113 THR B O 1
ATOM 2256 N N . GLY B 1 114 ? -11.891 -15.422 -14.109 1 98.88 114 GLY B N 1
ATOM 2257 C CA . GLY B 1 114 ? -12 -16.453 -13.094 1 98.88 114 GLY B CA 1
ATOM 2258 C C . GLY B 1 114 ? -13.117 -16.188 -12.094 1 98.88 114 GLY B C 1
ATOM 2259 O O . GLY B 1 114 ? -13.852 -15.203 -12.227 1 98.88 114 GLY B O 1
ATOM 2260 N N . GLU B 1 115 ? -13.242 -17.172 -11.188 1 98.94 115 GLU B N 1
ATOM 2261 C CA . GLU B 1 115 ? -14.227 -17.109 -10.117 1 98.94 115 GLU B CA 1
ATOM 2262 C C . GLU B 1 115 ? -13.602 -16.609 -8.82 1 98.94 115 GLU B C 1
ATOM 2264 O O . GLU B 1 115 ? -12.734 -17.266 -8.242 1 98.94 115 GLU B O 1
ATOM 2269 N N . LEU B 1 116 ? -14.07 -15.453 -8.414 1 98.88 116 LEU B N 1
ATOM 2270 C CA . LEU B 1 116 ? -13.68 -14.914 -7.117 1 98.88 116 LEU B CA 1
ATOM 2271 C C . LEU B 1 116 ? -14.742 -15.195 -6.062 1 98.88 116 LEU B C 1
ATOM 2273 O O . LEU B 1 116 ? -15.914 -14.852 -6.25 1 98.88 116 LEU B O 1
ATOM 2277 N N . THR B 1 117 ? -14.344 -15.891 -5.051 1 98.81 117 THR B N 1
ATOM 2278 C CA . THR B 1 117 ? -15.211 -16.125 -3.904 1 98.81 117 THR B CA 1
ATOM 2279 C C . THR B 1 117 ? -14.789 -15.258 -2.721 1 98.81 117 THR B C 1
ATOM 2281 O O . THR B 1 117 ? -13.617 -15.242 -2.344 1 98.81 117 THR B O 1
ATOM 2284 N N . PHE B 1 118 ? -15.703 -14.555 -2.234 1 98.12 118 PHE B N 1
ATOM 2285 C CA . PHE B 1 118 ? -15.539 -13.672 -1.085 1 98.12 118 PHE B CA 1
ATOM 2286 C C . PHE B 1 118 ? -16.844 -13.57 -0.297 1 98.12 118 PHE B C 1
ATOM 2288 O O . PHE B 1 118 ? -17.922 -13.492 -0.881 1 98.12 118 PHE B O 1
ATOM 2295 N N . HIS B 1 119 ? -16.703 -13.648 1.035 1 97.5 119 HIS B N 1
ATOM 2296 C CA . HIS B 1 119 ? -17.844 -13.516 1.933 1 97.5 119 HIS B CA 1
ATOM 2297 C C . HIS B 1 119 ? -18.938 -14.516 1.582 1 97.5 119 HIS B C 1
ATOM 2299 O O . HIS B 1 119 ? -20.125 -14.18 1.608 1 97.5 119 HIS B O 1
ATOM 2305 N N . GLY B 1 120 ? -18.531 -15.695 1.051 1 97.06 120 GLY B N 1
ATOM 2306 C CA . GLY B 1 120 ? -19.438 -16.812 0.813 1 97.06 120 GLY B CA 1
ATOM 2307 C C . GLY B 1 120 ? -20.125 -16.734 -0.536 1 97.06 120 GLY B C 1
ATOM 2308 O O . GLY B 1 120 ? -20.953 -17.594 -0.864 1 97.06 120 GLY B O 1
ATOM 2309 N N . LYS B 1 121 ? -19.781 -15.805 -1.3 1 98.38 121 LYS B N 1
ATOM 2310 C CA . LYS B 1 121 ? -20.375 -15.656 -2.623 1 98.38 121 LYS B CA 1
ATOM 2311 C C . LYS B 1 121 ? -19.312 -15.664 -3.713 1 98.38 121 LYS B C 1
ATOM 2313 O O . LYS B 1 121 ? -18.203 -15.148 -3.514 1 98.38 121 LYS B O 1
ATOM 2318 N N . THR B 1 122 ? -19.672 -16.234 -4.816 1 98.69 122 THR B N 1
ATOM 2319 C CA . THR B 1 122 ? -18.75 -16.328 -5.938 1 98.69 122 THR B CA 1
ATOM 2320 C C . THR B 1 122 ? -19.219 -15.469 -7.102 1 98.69 122 THR B C 1
ATOM 2322 O O . THR B 1 122 ? -20.406 -15.438 -7.426 1 98.69 122 THR B O 1
ATOM 2325 N N . GLN B 1 123 ? -18.344 -14.727 -7.672 1 98.44 123 GLN B N 1
ATOM 2326 C CA . GLN B 1 123 ? -18.578 -13.961 -8.891 1 98.44 123 GLN B CA 1
ATOM 2327 C C . GLN B 1 123 ? -17.5 -14.227 -9.93 1 98.44 123 GLN B C 1
ATOM 2329 O O . GLN B 1 123 ? -16.328 -14.391 -9.578 1 98.44 123 GLN B O 1
ATOM 2334 N N . SER B 1 124 ? -17.906 -14.273 -11.195 1 98.75 124 SER B N 1
ATOM 2335 C CA . SER B 1 124 ? -16.938 -14.281 -12.281 1 98.75 124 SER B CA 1
ATOM 2336 C C . SER B 1 124 ? -16.406 -12.883 -12.562 1 98.75 124 SER B C 1
ATOM 2338 O O . SER B 1 124 ? -17.188 -11.938 -12.711 1 98.75 124 SER B O 1
ATOM 2340 N N . ILE B 1 125 ? -15.086 -12.812 -12.547 1 98.75 125 ILE B N 1
ATOM 2341 C CA . ILE B 1 125 ? -14.5 -11.516 -12.867 1 98.75 125 ILE B CA 1
ATOM 2342 C C . ILE B 1 125 ? -13.438 -11.68 -13.953 1 98.75 125 ILE B C 1
ATOM 2344 O O . ILE B 1 125 ? -12.953 -12.789 -14.195 1 98.75 125 ILE B O 1
ATOM 2348 N N . THR B 1 126 ? -13.141 -10.617 -14.648 1 98.88 126 THR B N 1
ATOM 2349 C CA . THR B 1 126 ? -12.031 -10.516 -15.586 1 98.88 126 THR B CA 1
ATOM 2350 C C . THR B 1 126 ? -11.109 -9.352 -15.211 1 98.88 126 THR B C 1
ATOM 2352 O O . THR B 1 126 ? -11.57 -8.219 -15.031 1 98.88 126 THR B O 1
ATOM 2355 N N . VAL B 1 127 ? -9.859 -9.68 -15.055 1 98.81 127 VAL B N 1
ATOM 2356 C CA . VAL B 1 127 ? -8.914 -8.648 -14.625 1 98.81 127 VAL B CA 1
ATOM 2357 C C . VAL B 1 127 ? -7.723 -8.617 -15.578 1 98.81 127 VAL B C 1
ATOM 2359 O O . VAL B 1 127 ? -7.359 -9.648 -16.156 1 98.81 127 VAL B O 1
ATOM 2362 N N . PRO B 1 128 ? -7.082 -7.453 -15.75 1 98.88 128 PRO B N 1
ATOM 2363 C CA . PRO B 1 128 ? -5.844 -7.383 -16.531 1 98.88 128 PRO B CA 1
ATOM 2364 C C . PRO B 1 128 ? -4.637 -7.926 -15.773 1 98.88 128 PRO B C 1
ATOM 2366 O O . PRO B 1 128 ? -4.52 -7.723 -14.562 1 98.88 128 PRO B O 1
ATOM 2369 N N . VAL B 1 129 ? -3.832 -8.648 -16.422 1 98.75 129 VAL B N 1
ATOM 2370 C CA . VAL B 1 129 ? -2.598 -9.141 -15.812 1 98.75 129 VAL B CA 1
ATOM 2371 C C . VAL B 1 129 ? -1.401 -8.703 -16.656 1 98.75 129 VAL B C 1
ATOM 2373 O O . VAL B 1 129 ? -1.402 -8.867 -17.875 1 98.75 129 VAL B O 1
ATOM 2376 N N . SER B 1 130 ? -0.444 -8.125 -16.047 1 98.31 130 SER B N 1
ATOM 2377 C CA . SER B 1 130 ? 0.811 -7.754 -16.703 1 98.31 130 SER B CA 1
ATOM 2378 C C . SER B 1 130 ? 1.984 -8.531 -16.109 1 98.31 130 SER B C 1
ATOM 2380 O O . SER B 1 130 ? 2.035 -8.773 -14.906 1 98.31 130 SER B O 1
ATOM 2382 N N . LYS B 1 131 ? 2.859 -8.836 -16.953 1 98 131 LYS B N 1
ATOM 2383 C CA . LYS B 1 131 ? 4.094 -9.469 -16.5 1 98 131 LYS B CA 1
ATOM 2384 C C . LYS B 1 131 ? 5.109 -8.422 -16.031 1 98 131 LYS B C 1
ATOM 2386 O O . LYS B 1 131 ? 5.363 -7.441 -16.734 1 98 131 LYS B O 1
ATOM 2391 N N . ASN B 1 132 ? 5.625 -8.641 -14.883 1 97.94 132 ASN B N 1
ATOM 2392 C CA . ASN B 1 132 ? 6.734 -7.816 -14.422 1 97.94 132 ASN B CA 1
ATOM 2393 C C . ASN B 1 132 ? 8.07 -8.305 -14.992 1 97.94 132 ASN B C 1
ATOM 2395 O O . ASN B 1 132 ? 8.836 -7.512 -15.547 1 97.94 132 ASN B O 1
ATOM 2399 N N . GLY B 1 133 ? 8.203 -9.633 -14.766 1 97.56 133 GLY B N 1
ATOM 2400 C CA . GLY B 1 133 ? 9.438 -10.242 -15.242 1 97.56 133 GLY B CA 1
ATOM 2401 C C . GLY B 1 133 ? 9.547 -11.711 -14.883 1 97.56 133 GLY B C 1
ATOM 2402 O O . GLY B 1 133 ? 8.656 -12.273 -14.242 1 97.56 133 GLY B O 1
ATOM 2403 N N . GLU B 1 134 ? 10.586 -12.367 -15.422 1 97.56 134 GLU B N 1
ATOM 2404 C CA . GLU B 1 134 ? 10.914 -13.75 -15.07 1 97.56 134 GLU B CA 1
ATOM 2405 C C . GLU B 1 134 ? 12.406 -14.023 -15.234 1 97.56 134 GLU B C 1
ATOM 2407 O O . GLU B 1 134 ? 13.109 -13.258 -15.898 1 97.56 134 GLU B O 1
ATOM 2412 N N . GLY B 1 135 ? 12.852 -15.094 -14.523 1 96.06 135 GLY B N 1
ATOM 2413 C CA . GLY B 1 135 ? 14.25 -15.469 -14.664 1 96.06 135 GLY B CA 1
ATOM 2414 C C . GLY B 1 135 ? 14.758 -16.312 -13.516 1 96.06 135 GLY B C 1
ATOM 2415 O O . GLY B 1 135 ? 13.992 -16.672 -12.609 1 96.06 135 GLY B O 1
ATOM 2416 N N . LYS B 1 136 ? 16.016 -16.641 -13.664 1 95 136 LYS B N 1
ATOM 2417 C CA . LYS B 1 136 ? 16.672 -17.406 -12.602 1 95 136 LYS B CA 1
ATOM 2418 C C . LYS B 1 136 ? 16.812 -16.578 -11.336 1 95 136 LYS B C 1
ATOM 2420 O O . LYS B 1 136 ? 17.062 -15.375 -11.398 1 95 136 LYS B O 1
ATOM 2425 N N . ASP B 1 137 ? 16.578 -17.234 -10.219 1 89.62 137 ASP B N 1
ATOM 2426 C CA . ASP B 1 137 ? 16.828 -16.547 -8.953 1 89.62 137 ASP B CA 1
ATOM 2427 C C . ASP B 1 137 ? 18.172 -16.938 -8.359 1 89.62 137 ASP B C 1
ATOM 2429 O O . ASP B 1 137 ? 18.844 -17.844 -8.859 1 89.62 137 ASP B O 1
ATOM 2433 N N . PRO B 1 138 ? 18.641 -16.188 -7.406 1 86.19 138 PRO B N 1
ATOM 2434 C CA . PRO B 1 138 ? 19.969 -16.422 -6.848 1 86.19 138 PRO B CA 1
ATOM 2435 C C . PRO B 1 138 ? 20.078 -17.766 -6.148 1 86.19 138 PRO B C 1
ATOM 2437 O O . PRO B 1 138 ? 21.188 -18.219 -5.848 1 86.19 138 PRO B O 1
ATOM 2440 N N . TRP B 1 139 ? 19.062 -18.469 -5.926 1 88.75 139 TRP B N 1
ATOM 2441 C CA . TRP B 1 139 ? 19.047 -19.703 -5.16 1 88.75 139 TRP B CA 1
ATOM 2442 C C . TRP B 1 139 ? 18.922 -20.906 -6.082 1 88.75 139 TRP B C 1
ATOM 2444 O O . TRP B 1 139 ? 18.703 -22.031 -5.617 1 88.75 139 TRP B O 1
ATOM 2454 N N . GLY B 1 140 ? 18.922 -20.703 -7.395 1 89.19 140 GLY B N 1
ATOM 2455 C CA . GLY B 1 140 ? 18.906 -21.781 -8.375 1 89.19 140 GLY B CA 1
ATOM 2456 C C . GLY B 1 140 ? 17.531 -22.062 -8.914 1 89.19 140 GLY B C 1
ATOM 2457 O O . GLY B 1 140 ? 17.344 -23.016 -9.688 1 89.19 140 GLY B O 1
ATOM 2458 N N . GLY B 1 141 ? 16.625 -21.281 -8.477 1 93.44 141 GLY B N 1
ATOM 2459 C CA . GLY B 1 141 ? 15.266 -21.453 -8.977 1 93.44 141 GLY B CA 1
ATOM 2460 C C . GLY B 1 141 ? 14.93 -20.5 -10.109 1 93.44 141 GLY B C 1
ATOM 2461 O O . GLY B 1 141 ? 15.797 -19.797 -10.609 1 93.44 141 GLY B O 1
ATOM 2462 N N . TYR B 1 142 ? 13.805 -20.719 -10.641 1 96.69 142 TYR B N 1
ATOM 2463 C CA . TYR B 1 142 ? 13.25 -19.844 -11.68 1 96.69 142 TYR B CA 1
ATOM 2464 C C . TYR B 1 142 ? 11.961 -19.188 -11.203 1 96.69 142 TYR B C 1
ATOM 2466 O O . TYR B 1 142 ? 11.078 -19.844 -10.656 1 96.69 142 TYR B O 1
ATOM 2474 N N . ARG B 1 143 ? 11.922 -17.859 -11.406 1 97.88 143 ARG B N 1
ATOM 2475 C CA . ARG B 1 143 ? 10.773 -17.094 -10.922 1 97.88 143 ARG B CA 1
ATOM 2476 C C . ARG B 1 143 ? 10.062 -16.391 -12.078 1 97.88 143 ARG B C 1
ATOM 2478 O O . ARG B 1 143 ? 10.68 -16.078 -13.094 1 97.88 143 ARG B O 1
ATOM 2485 N N . SER B 1 144 ? 8.836 -16.25 -11.891 1 98.12 144 SER B N 1
ATOM 2486 C CA . SER B 1 144 ? 8.023 -15.352 -12.703 1 98.12 144 SER B CA 1
ATOM 2487 C C . SER B 1 144 ? 7.152 -14.461 -11.828 1 98.12 144 SER B C 1
ATOM 2489 O O . SER B 1 144 ? 6.707 -14.883 -10.75 1 98.12 144 SER B O 1
ATOM 2491 N N . GLY B 1 145 ? 7 -13.242 -12.273 1 98.5 145 GLY B N 1
ATOM 2492 C CA . GLY B 1 145 ? 6.242 -12.273 -11.508 1 98.5 145 GLY B CA 1
ATOM 2493 C C . GLY B 1 145 ? 5.191 -11.547 -12.336 1 98.5 145 GLY B C 1
ATOM 2494 O O . GLY B 1 145 ? 5.426 -11.227 -13.5 1 98.5 145 GLY B O 1
ATOM 2495 N N . PHE B 1 146 ? 4.082 -11.258 -11.75 1 98.81 146 PHE B N 1
ATOM 2496 C CA . PHE B 1 146 ? 2.936 -10.633 -12.406 1 98.81 146 PHE B CA 1
ATOM 2497 C C . PHE B 1 146 ? 2.268 -9.633 -11.469 1 98.81 146 PHE B C 1
ATOM 2499 O O . PHE B 1 146 ? 2.52 -9.633 -10.266 1 98.81 146 PHE B O 1
ATOM 2506 N N . GLU B 1 147 ? 1.466 -8.812 -12.039 1 98.75 147 GLU B N 1
ATOM 2507 C CA . GLU B 1 147 ? 0.652 -7.887 -11.258 1 98.75 147 GLU B CA 1
ATOM 2508 C C . GLU B 1 147 ? -0.717 -7.68 -11.898 1 98.75 147 GLU B C 1
ATOM 2510 O O . GLU B 1 147 ? -0.889 -7.91 -13.094 1 98.75 147 GLU B O 1
ATOM 2515 N N . THR B 1 148 ? -1.663 -7.293 -11.141 1 98.88 148 THR B N 1
ATOM 2516 C CA . THR B 1 148 ? -3.004 -6.91 -11.57 1 98.88 148 THR B CA 1
ATOM 2517 C C . THR B 1 148 ? -3.6 -5.871 -10.625 1 98.88 148 THR B C 1
ATOM 2519 O O . THR B 1 148 ? -3.16 -5.742 -9.477 1 98.88 148 THR B O 1
ATOM 2522 N N . ALA B 1 149 ? -4.488 -5.152 -11.117 1 98.81 149 ALA B N 1
ATOM 2523 C CA . ALA B 1 149 ? -5.246 -4.176 -10.344 1 98.81 149 ALA B CA 1
ATOM 2524 C C . ALA B 1 149 ? -6.699 -4.109 -10.812 1 98.81 149 ALA B C 1
ATOM 2526 O O . ALA B 1 149 ? -6.973 -4.16 -12.016 1 98.81 149 ALA B O 1
ATOM 2527 N N . PHE B 1 150 ? -7.559 -3.998 -9.898 1 98.69 150 PHE B N 1
ATOM 2528 C CA . PHE B 1 150 ? -8.984 -3.912 -10.188 1 98.69 150 PHE B CA 1
ATOM 2529 C C . PHE B 1 150 ? -9.75 -3.348 -8.992 1 98.69 150 PHE B C 1
ATOM 2531 O O . PHE B 1 150 ? -9.156 -3.074 -7.949 1 98.69 150 PHE B O 1
ATOM 2538 N N . THR B 1 151 ? -10.992 -3.051 -9.203 1 98.56 151 THR B N 1
ATOM 2539 C CA . THR B 1 151 ? -11.867 -2.549 -8.148 1 98.56 151 THR B CA 1
ATOM 2540 C C . THR B 1 151 ? -12.891 -3.605 -7.746 1 98.56 151 THR B C 1
ATOM 2542 O O . THR B 1 151 ? -13.469 -4.277 -8.602 1 98.56 151 THR B O 1
ATOM 2545 N N . LEU B 1 152 ? -13.023 -3.736 -6.5 1 97.88 152 LEU B N 1
ATOM 2546 C CA . LEU B 1 152 ? -14.016 -4.648 -5.938 1 97.88 152 LEU B CA 1
ATOM 2547 C C . LEU B 1 152 ? -15.102 -3.883 -5.188 1 97.88 152 LEU B C 1
ATOM 2549 O O . LEU B 1 152 ? -14.805 -2.939 -4.449 1 97.88 152 LEU B O 1
ATOM 2553 N N . LYS B 1 153 ? -16.312 -4.309 -5.352 1 97.19 153 LYS B N 1
ATOM 2554 C CA . LYS B 1 153 ? -17.438 -3.84 -4.547 1 97.19 153 LYS B CA 1
ATOM 2555 C C . LYS B 1 153 ? -17.906 -4.918 -3.572 1 97.19 153 LYS B C 1
ATOM 2557 O O . LYS B 1 153 ? -18.516 -5.906 -3.98 1 97.19 153 LYS B O 1
ATOM 2562 N N . PRO B 1 154 ? -17.641 -4.715 -2.297 1 95.94 154 PRO B N 1
ATOM 2563 C CA . PRO B 1 154 ? -18.016 -5.75 -1.328 1 95.94 154 PRO B CA 1
ATOM 2564 C C . PRO B 1 154 ? -19.5 -6.113 -1.385 1 95.94 154 PRO B C 1
ATOM 2566 O O . PRO B 1 154 ? -19.859 -7.27 -1.162 1 95.94 154 PRO B O 1
ATOM 2569 N N . ALA B 1 155 ? -20.312 -5.188 -1.698 1 94.88 155 ALA B N 1
ATOM 2570 C CA . ALA B 1 155 ? -21.75 -5.41 -1.75 1 94.88 155 ALA B CA 1
ATOM 2571 C C . ALA B 1 155 ? -22.109 -6.473 -2.785 1 94.88 155 ALA B C 1
ATOM 2573 O O . ALA B 1 155 ? -23.094 -7.195 -2.629 1 94.88 155 ALA B O 1
ATOM 2574 N N . ASP B 1 156 ? -21.359 -6.551 -3.855 1 96.38 156 ASP B N 1
ATOM 2575 C CA . ASP B 1 156 ? -21.578 -7.574 -4.875 1 96.38 156 ASP B CA 1
ATOM 2576 C C . ASP B 1 156 ? -21.438 -8.977 -4.285 1 96.38 156 ASP B C 1
ATOM 2578 O O . ASP B 1 156 ? -21.922 -9.953 -4.863 1 96.38 156 ASP B O 1
ATOM 2582 N N . TYR B 1 157 ? -20.812 -9.039 -3.168 1 96.88 157 TYR B N 1
ATOM 2583 C CA . TYR B 1 157 ? -20.578 -10.32 -2.516 1 96.88 157 TYR B CA 1
ATOM 2584 C C . TYR B 1 157 ? -21.391 -10.43 -1.228 1 96.88 157 TYR B C 1
ATOM 2586 O O . TYR B 1 157 ? -21.156 -11.328 -0.414 1 96.88 157 TYR B O 1
ATOM 2594 N N . GLY B 1 158 ? -22.188 -9.477 -0.954 1 93.25 158 GLY B N 1
ATOM 2595 C CA . GLY B 1 158 ? -23.094 -9.539 0.186 1 93.25 158 GLY B CA 1
ATOM 2596 C C . GLY B 1 158 ? -22.5 -8.922 1.442 1 93.25 158 GLY B C 1
ATOM 2597 O O . GLY B 1 158 ? -23.078 -9.031 2.523 1 93.25 158 GLY B O 1
ATOM 2598 N N . ALA B 1 159 ? -21.359 -8.359 1.392 1 90.75 159 ALA B N 1
ATOM 2599 C CA . ALA B 1 159 ? -20.75 -7.633 2.504 1 90.75 159 ALA B CA 1
ATOM 2600 C C . ALA B 1 159 ? -20.984 -6.133 2.373 1 90.75 159 ALA B C 1
ATOM 2602 O O . ALA B 1 159 ? -20.312 -5.457 1.593 1 90.75 159 ALA B O 1
ATOM 2603 N N . VAL B 1 160 ? -21.922 -5.656 3.125 1 85.44 160 VAL B N 1
ATOM 2604 C CA . VAL B 1 160 ? -22.188 -4.227 3.012 1 85.44 160 VAL B CA 1
ATOM 2605 C C . VAL B 1 160 ? -21.328 -3.459 4.016 1 85.44 160 VAL B C 1
ATOM 2607 O O . VAL B 1 160 ? -21.578 -3.52 5.223 1 85.44 160 VAL B O 1
ATOM 2610 N N . ILE B 1 161 ? -20.375 -2.836 3.5 1 86.81 161 ILE B N 1
ATOM 2611 C CA . ILE B 1 161 ? -19.5 -1.937 4.25 1 86.81 161 ILE B CA 1
ATOM 2612 C C . ILE B 1 161 ? -19.75 -0.495 3.812 1 86.81 161 ILE B C 1
ATOM 2614 O O . ILE B 1 161 ? -19.156 -0.024 2.838 1 86.81 161 ILE B O 1
ATOM 2618 N N . GLU B 1 162 ? -20.5 0.25 4.523 1 85.94 162 GLU B N 1
ATOM 2619 C CA . GLU B 1 162 ? -21.016 1.558 4.117 1 85.94 162 GLU B CA 1
ATOM 2620 C C . GLU B 1 162 ? -19.875 2.541 3.875 1 85.94 162 GLU B C 1
ATOM 2622 O O . GLU B 1 162 ? -19.922 3.348 2.943 1 85.94 162 GLU B O 1
ATOM 2627 N N . VAL B 1 163 ? -18.891 2.473 4.648 1 84.94 163 VAL B N 1
ATOM 2628 C CA . VAL B 1 163 ? -17.828 3.465 4.59 1 84.94 163 VAL B CA 1
ATOM 2629 C C . VAL B 1 163 ? -16.797 3.062 3.529 1 84.94 163 VAL B C 1
ATOM 2631 O O . VAL B 1 163 ? -15.852 3.799 3.264 1 84.94 163 VAL B O 1
ATOM 2634 N N . ALA B 1 164 ? -16.969 1.907 2.932 1 91.31 164 ALA B N 1
ATOM 2635 C CA . ALA B 1 164 ? -16.078 1.422 1.885 1 91.31 164 ALA B CA 1
ATOM 2636 C C . ALA B 1 164 ? -16.859 0.709 0.783 1 91.31 164 ALA B C 1
ATOM 2638 O O . ALA B 1 164 ? -16.703 -0.498 0.586 1 91.31 164 ALA B O 1
ATOM 2639 N N . PRO B 1 165 ? -17.609 1.441 -0.016 1 94.31 165 PRO B N 1
ATOM 2640 C CA . PRO B 1 165 ? -18.438 0.811 -1.054 1 94.31 165 PRO B CA 1
ATOM 2641 C C . PRO B 1 165 ? -17.594 0.256 -2.207 1 94.31 165 PRO B C 1
ATOM 2643 O O . PRO B 1 165 ? -18.062 -0.632 -2.932 1 94.31 165 PRO B O 1
ATOM 2646 N N . GLU B 1 166 ? -16.422 0.884 -2.418 1 97.12 166 GLU B N 1
ATOM 2647 C CA . GLU B 1 166 ? -15.469 0.42 -3.424 1 97.12 166 GLU B CA 1
ATOM 2648 C C . GLU B 1 166 ? -14.078 0.235 -2.822 1 97.12 166 GLU B C 1
ATOM 2650 O O . GLU B 1 166 ? -13.625 1.063 -2.031 1 97.12 166 GLU B O 1
ATOM 2655 N N . ILE B 1 167 ? -13.492 -0.822 -3.182 1 97.94 167 ILE B N 1
ATOM 2656 C CA . ILE B 1 167 ? -12.156 -1.15 -2.705 1 97.94 167 ILE B CA 1
ATOM 2657 C C . ILE B 1 167 ? -11.219 -1.375 -3.895 1 97.94 167 ILE B C 1
ATOM 2659 O O . ILE B 1 167 ? -11.5 -2.211 -4.758 1 97.94 167 ILE B O 1
ATOM 2663 N N . ALA B 1 168 ? -10.18 -0.601 -3.973 1 98.69 168 ALA B N 1
ATOM 2664 C CA . ALA B 1 168 ? -9.133 -0.891 -4.949 1 98.69 168 ALA B CA 1
ATOM 2665 C C . ALA B 1 168 ? -8.289 -2.08 -4.512 1 98.69 168 ALA B C 1
ATOM 2667 O O . ALA B 1 168 ? -7.902 -2.178 -3.342 1 98.69 168 ALA B O 1
ATOM 2668 N N . VAL B 1 169 ? -8.055 -2.984 -5.414 1 98.81 169 VAL B N 1
ATOM 2669 C CA . VAL B 1 169 ? -7.219 -4.152 -5.168 1 98.81 169 VAL B CA 1
ATOM 2670 C C . VAL B 1 169 ? -6 -4.121 -6.09 1 98.81 169 VAL B C 1
ATOM 2672 O O . VAL B 1 169 ? -6.129 -3.857 -7.289 1 98.81 169 VAL B O 1
ATOM 2675 N N . LYS B 1 170 ? -4.855 -4.312 -5.512 1 98.88 170 LYS B N 1
ATOM 2676 C CA . LYS B 1 170 ? -3.611 -4.477 -6.258 1 98.88 170 LYS B CA 1
ATOM 2677 C C . LYS B 1 170 ? -2.877 -5.742 -5.828 1 98.88 170 LYS B C 1
ATOM 2679 O O . LYS B 1 170 ? -2.648 -5.961 -4.637 1 98.88 170 LYS B O 1
ATOM 2684 N N . VAL B 1 171 ? -2.562 -6.516 -6.773 1 98.88 171 VAL B N 1
ATOM 2685 C CA . VAL B 1 171 ? -1.782 -7.727 -6.523 1 98.88 171 VAL B CA 1
ATOM 2686 C C . VAL B 1 171 ? -0.452 -7.645 -7.27 1 98.88 171 VAL B C 1
ATOM 2688 O O . VAL B 1 171 ? -0.415 -7.301 -8.453 1 98.88 171 VAL B O 1
ATOM 2691 N N . SER B 1 172 ? 0.587 -7.852 -6.621 1 98.75 172 SER B N 1
ATOM 2692 C CA . SER B 1 172 ? 1.923 -8.023 -7.184 1 98.75 172 SER B CA 1
ATOM 2693 C C . SER B 1 172 ? 2.646 -9.203 -6.543 1 98.75 172 SER B C 1
ATOM 2695 O O . SER B 1 172 ? 2.828 -9.242 -5.328 1 98.75 172 SER B O 1
ATOM 2697 N N . GLY B 1 173 ? 3.027 -10.117 -7.387 1 98.19 173 GLY B N 1
ATOM 2698 C CA . GLY B 1 173 ? 3.588 -11.281 -6.73 1 98.19 173 GLY B CA 1
ATOM 2699 C C . GLY B 1 173 ? 4.441 -12.133 -7.652 1 98.19 173 GLY B C 1
ATOM 2700 O O . GLY B 1 173 ? 4.492 -11.891 -8.859 1 98.19 173 GLY B O 1
ATOM 2701 N N . GLU B 1 174 ? 5.121 -13.078 -6.98 1 98.5 174 GLU B N 1
ATOM 2702 C CA . GLU B 1 174 ? 6.055 -13.984 -7.633 1 98.5 174 GLU B CA 1
ATOM 2703 C C . GLU B 1 174 ? 5.652 -15.445 -7.422 1 98.5 174 GLU B C 1
ATOM 2705 O O . GLU B 1 174 ? 5.152 -15.805 -6.352 1 98.5 174 GLU B O 1
ATOM 2710 N N . GLY B 1 175 ? 5.844 -16.219 -8.422 1 98.38 175 GLY B N 1
ATOM 2711 C CA . GLY B 1 175 ? 5.848 -17.672 -8.32 1 98.38 175 GLY B CA 1
ATOM 2712 C C . GLY B 1 175 ? 7.227 -18.266 -8.516 1 98.38 175 GLY B C 1
ATOM 2713 O O . GLY B 1 175 ? 8.078 -17.688 -9.188 1 98.38 175 GLY B O 1
ATOM 2714 N N . ILE B 1 176 ? 7.418 -19.359 -7.883 1 97.94 176 ILE B N 1
ATOM 2715 C CA . ILE B 1 176 ? 8.625 -20.156 -8.047 1 97.94 176 ILE B CA 1
ATOM 2716 C C . ILE B 1 176 ? 8.305 -21.438 -8.82 1 97.94 176 ILE B C 1
ATOM 2718 O O . ILE B 1 176 ? 7.352 -22.141 -8.484 1 97.94 176 ILE B O 1
ATOM 2722 N N . GLN B 1 177 ? 9.086 -21.641 -9.859 1 96.81 177 GLN B N 1
ATOM 2723 C CA . GLN B 1 177 ? 8.852 -22.828 -10.664 1 96.81 177 GLN B CA 1
ATOM 2724 C C . GLN B 1 177 ? 8.883 -24.094 -9.805 1 96.81 177 GLN B C 1
ATOM 2726 O O . GLN B 1 177 ? 9.805 -24.281 -9 1 96.81 177 GLN B O 1
ATOM 2731 N N . ALA B 1 178 ? 7.801 -24.844 -10.039 1 93.38 178 ALA B N 1
ATOM 2732 C CA . ALA B 1 178 ? 7.715 -26.094 -9.289 1 93.38 178 ALA B CA 1
ATOM 2733 C C . ALA B 1 178 ? 8.781 -27.078 -9.742 1 93.38 178 ALA B C 1
ATOM 2735 O O . ALA B 1 178 ? 9.125 -27.141 -10.93 1 93.38 178 ALA B O 1
ATOM 2736 N N . LYS B 1 179 ? 9.438 -27.734 -8.789 1 83.44 179 LYS B N 1
ATOM 2737 C CA . LYS B 1 179 ? 10.445 -28.734 -9.109 1 83.44 179 LYS B CA 1
ATOM 2738 C C . LYS B 1 179 ? 9.805 -30.016 -9.625 1 83.44 179 LYS B C 1
ATOM 2740 O O . LYS B 1 179 ? 8.664 -30.328 -9.281 1 83.44 179 LYS B O 1
#

InterPro domains:
  IPR007372 Lipid/polyisoprenoid-binding, YceI-like [PF04264] (24-172)
  IPR007372 Lipid/polyisoprenoid-binding, YceI-like [SM00867] (23-176)
  IPR036761 Lipid/polyisoprenoid-binding, YceI-like superfamily [G3DSA:2.40.128.110] (23-175)
  IPR036761 Lipid/polyisoprenoid-binding, YceI-like superfamily [SSF101874] (23-177)

Organism: Cardiobacterium hominis (strain ATCC 15826 / DSM 8339 / NCTC 10426 / 6573) (NCBI:txid638300)

Solvent-accessible surface area (backbone atoms only — not comparable to full-atom values): 18908 Å² total; per-residue (Å²): 133,86,79,75,80,76,79,78,78,78,77,79,76,75,70,73,78,64,66,67,71,39,54,24,36,44,35,50,88,49,37,42,47,32,39,36,26,50,48,92,49,24,28,53,48,50,33,37,38,51,41,45,46,44,33,30,29,39,19,84,77,80,67,49,55,42,70,33,36,40,40,36,37,50,78,39,50,44,53,69,42,71,68,60,39,57,55,46,41,62,69,53,38,24,89,84,29,42,51,31,37,37,37,47,77,43,66,56,95,50,31,40,28,24,41,38,32,35,61,87,30,73,45,80,46,73,40,53,50,45,76,58,33,69,44,76,43,97,85,77,46,41,35,41,13,36,33,36,60,50,78,45,45,44,54,85,30,71,37,80,42,87,73,42,60,51,32,41,36,40,36,25,19,29,27,36,54,59,130,134,84,80,76,79,77,78,79,78,76,77,78,76,73,72,73,78,63,66,66,71,40,53,24,36,43,37,52,89,51,36,43,48,32,39,36,27,48,48,92,49,24,29,53,45,51,33,37,38,51,41,45,45,44,31,31,29,40,20,84,75,80,66,48,57,42,71,33,36,40,41,36,36,49,78,39,48,42,54,70,43,70,70,60,39,58,55,45,40,62,68,54,37,22,89,84,29,42,51,31,39,38,38,47,78,44,64,56,96,51,31,41,27,26,42,37,32,35,60,87,30,74,44,80,47,74,41,52,49,46,76,57,33,70,44,75,43,98,84,76,45,42,35,40,12,34,35,37,59,51,75,44,45,44,55,84,31,71,35,80,43,85,73,42,61,50,33,41,36,40,36,26,19,29,26,35,55,59,129